Protein AF-A0A397ES65-F1 (afdb_monomer)

Sequence (227 aa):
MPQSKIRLSGVGAADPYIDTEGWEELLSALVGCLSDNNSKVPQGSLKVLAKLVASPHKSPDALRPCFALVWGPLKEKMGDSKLPSREAATDLLLVFMDKLGMSSMMDRLKLCAGHKNWRTREQILVAILLAMQRFRGDPNRLCLDGLVDMADLQSKHIRNTHMRMLLSRFGADDLSSLARGSTAQSSSPPSSSRSLPSSPPKALAPSPSPASGNPPPPPATSFLGAA

InterPro domains:
  IPR011989 Armadillo-like helical [G3DSA:1.25.10.10] (6-187)
  IPR016024 Armadillo-type fold [SSF48371] (21-148)

Nearest PDB structures (foldseek):
  6mzf-assembly1_E  TM=7.094E-01  e=2.517E-03  Lachancea kluyveri NRRL Y-12651
  3woy-assembly1_A  TM=6.714E-01  e=2.517E-03  Homo sapiens
  4k92-assembly2_B  TM=6.060E-01  e=1.420E-02  Homo sapiens
  8whk-assembly1_A  TM=5.302E-01  e=3.293E-02  Homo sapiens
  8whj-assembly1_A  TM=2.702E-01  e=1.470E-01  Homo sapiens

Foldseek 3Di:
DPPVVVLLVCLVVCQVVLQPPPVVVVLVVLLVQLPDPPLSNVLSSLQSLLVSLLDPNDALVNCLVSCVSNVVSLLVQLLDPDPSSVVSSLSSVLSNLVRNAPVSCLVVLLVQCPPPRVSSNLSSVVSLLVNCVVCVVPCRSPPLVSVVVSLVSCVVVPPDPVVVVVCVVCPPVNSVVSVVVVVPDDDDDDDDDDDDDDDDDDDDDDDDDDDDDDDDDDDDDDDDDDD

pLDDT: mean 76.95, std 22.45, range [33.47, 98.62]

Solvent-accessible surface area (backbone atoms only — not comparable to full-atom values): 13848 Å² total; per-residue (Å²): 128,65,70,67,58,56,52,38,51,49,50,72,63,41,73,86,48,46,82,42,91,65,34,67,58,54,48,52,53,35,55,61,34,55,75,44,87,56,65,67,35,23,32,44,23,32,49,51,49,28,52,39,66,58,35,85,89,54,52,52,77,74,46,53,66,51,48,66,69,43,48,62,61,42,52,52,32,25,39,43,91,48,65,70,37,24,50,29,32,35,52,28,51,48,38,47,31,69,62,61,35,33,58,82,44,38,71,65,56,53,59,34,71,75,40,89,50,63,48,26,33,51,40,52,53,50,38,50,51,51,44,51,66,74,35,65,92,43,64,87,54,50,40,60,73,58,50,54,56,41,51,59,60,43,57,82,64,68,78,50,69,64,58,57,52,51,44,69,74,52,42,76,62,50,62,54,47,60,60,56,64,67,71,76,77,77,90,82,82,90,88,76,84,88,82,85,91,81,87,89,87,84,89,85,86,84,89,84,87,88,83,91,85,85,87,86,86,86,87,84,89,84,90,85,80,91,132

Secondary structure (DSSP, 8-state):
--HHHHHHHHHHT-GGGTTSTTHHHHHHHHHHGGG-SSTHHHHHHHHHHHHHHH-TTS-HHHHHHHHHHHHHHHHHHHT-SSHHHHHHHHHHHHHHHHHH-GGGGHHHHHHHTT-SSHHHHHHHHHHHHHHHHHTTT-GGGS-HHHHHHHHHHHHTT---HHHHHHHHHHHHHHHHHHHHHTTTSS---------------------------PPP-PPP-------

Radius of gyration: 33.85 Å; Cα contacts (8 Å, |Δi|>4): 170; chains: 1; bounding box: 72×110×63 Å

Mean predicted aligned error: 14.7 Å

Structure (mmCIF, N/CA/C/O backbone):
data_AF-A0A397ES65-F1
#
_entry.id   AF-A0A397ES65-F1
#
loop_
_atom_site.group_PDB
_atom_site.id
_atom_site.type_symbol
_atom_site.label_atom_id
_atom_site.label_alt_id
_atom_site.label_comp_id
_atom_site.label_asym_id
_atom_site.label_entity_id
_atom_site.label_seq_id
_atom_site.pdbx_PDB_ins_code
_atom_site.Cartn_x
_atom_site.Cartn_y
_atom_site.Cartn_z
_atom_site.occupancy
_atom_site.B_iso_or_equiv
_atom_site.auth_seq_id
_atom_site.auth_comp_id
_atom_site.auth_asym_id
_atom_site.auth_atom_id
_atom_site.pdbx_PDB_model_num
A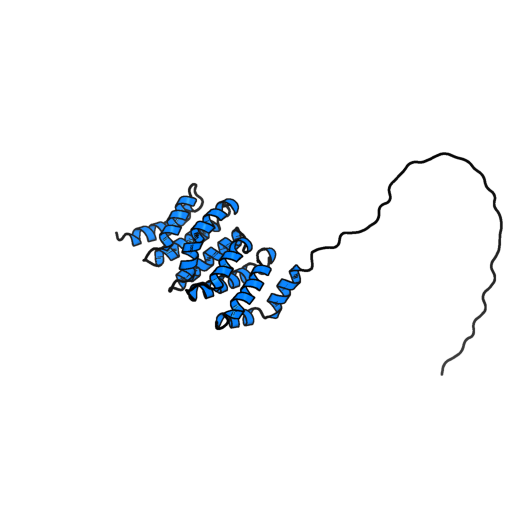TOM 1 N N . MET A 1 1 ? 0.163 30.409 -6.294 1.00 54.44 1 MET A N 1
ATOM 2 C CA . MET A 1 1 ? 1.216 29.438 -5.903 1.00 54.44 1 MET A CA 1
ATOM 3 C C . MET A 1 1 ? 1.275 28.314 -6.933 1.00 54.44 1 MET A C 1
ATOM 5 O O . MET A 1 1 ? 0.216 27.976 -7.446 1.00 54.44 1 MET A O 1
ATOM 9 N N . PRO A 1 2 ? 2.445 27.730 -7.262 1.00 73.94 2 PRO A N 1
ATOM 10 C CA . PRO A 1 2 ? 2.489 26.586 -8.171 1.00 73.94 2 PRO A CA 1
ATOM 11 C C . PRO A 1 2 ? 1.650 25.430 -7.610 1.00 73.94 2 PRO A C 1
ATOM 13 O O . PRO A 1 2 ? 1.773 25.095 -6.433 1.00 73.94 2 PRO A O 1
ATOM 16 N N . GLN A 1 3 ? 0.799 24.840 -8.455 1.00 78.81 3 GLN A N 1
ATOM 17 C CA . GLN A 1 3 ? -0.197 23.807 -8.119 1.00 78.81 3 GLN A CA 1
ATOM 18 C C . GLN A 1 3 ? 0.368 22.643 -7.274 1.00 78.81 3 GLN A C 1
ATOM 20 O O . GLN A 1 3 ? -0.303 22.117 -6.391 1.00 78.81 3 GLN A O 1
ATOM 25 N N . SER A 1 4 ? 1.640 22.286 -7.468 1.00 81.44 4 SER A N 1
ATOM 26 C CA . SER A 1 4 ? 2.325 21.246 -6.690 1.00 81.44 4 SER A CA 1
ATOM 27 C C . SER A 1 4 ? 2.580 21.615 -5.222 1.00 81.44 4 SER A C 1
ATOM 29 O O . SER A 1 4 ? 2.585 20.728 -4.372 1.00 81.44 4 SER A O 1
ATOM 31 N N . LYS A 1 5 ? 2.770 22.902 -4.890 1.00 83.50 5 LYS A N 1
ATOM 32 C CA . LYS A 1 5 ? 2.919 23.355 -3.493 1.00 83.50 5 LYS A CA 1
ATOM 33 C C . LYS A 1 5 ? 1.603 23.234 -2.728 1.00 83.50 5 LYS A C 1
ATOM 35 O O . LYS A 1 5 ? 1.625 22.832 -1.572 1.00 83.50 5 LYS A O 1
ATOM 40 N N . ILE A 1 6 ? 0.480 23.527 -3.388 1.00 89.62 6 ILE A N 1
ATOM 41 C CA . ILE A 1 6 ? -0.861 23.381 -2.804 1.00 89.62 6 ILE A CA 1
ATOM 42 C C . ILE A 1 6 ? -1.121 21.909 -2.482 1.00 89.62 6 ILE A C 1
ATOM 44 O O . ILE A 1 6 ? -1.461 21.589 -1.350 1.00 89.62 6 ILE A O 1
ATOM 48 N N . ARG A 1 7 ? -0.868 21.002 -3.435 1.00 91.56 7 ARG A N 1
ATOM 49 C CA . ARG A 1 7 ? -1.044 19.558 -3.208 1.00 91.56 7 ARG A CA 1
ATOM 50 C C . ARG A 1 7 ? -0.133 19.017 -2.114 1.00 91.56 7 ARG A C 1
ATOM 52 O O . ARG A 1 7 ? -0.599 18.281 -1.256 1.00 91.56 7 ARG A O 1
ATOM 59 N N . LEU A 1 8 ? 1.139 19.421 -2.091 1.00 90.94 8 LEU A N 1
ATOM 60 C CA . LEU A 1 8 ? 2.055 19.012 -1.024 1.00 90.94 8 LEU A CA 1
ATOM 61 C C . LEU A 1 8 ? 1.586 19.504 0.354 1.00 90.94 8 LEU A C 1
ATOM 63 O O . LEU A 1 8 ? 1.646 18.748 1.320 1.00 90.94 8 LEU A O 1
ATOM 67 N N . SER A 1 9 ? 1.092 20.743 0.433 1.00 92.31 9 SER A N 1
ATOM 68 C CA . SER A 1 9 ? 0.497 21.284 1.658 1.00 92.31 9 SER A CA 1
ATOM 69 C C . SER A 1 9 ? -0.755 20.510 2.069 1.00 92.31 9 SER A C 1
ATOM 71 O O . SER A 1 9 ? -0.905 20.197 3.243 1.00 92.31 9 SER A O 1
ATOM 73 N N . GLY A 1 10 ? -1.627 20.169 1.115 1.00 92.31 10 GLY A N 1
ATOM 74 C CA . GLY A 1 10 ? -2.833 19.379 1.364 1.00 92.31 10 GLY A CA 1
ATOM 75 C C . GLY A 1 10 ? -2.514 17.983 1.897 1.00 92.31 10 GLY A C 1
ATOM 76 O O . GLY A 1 10 ? -3.065 17.577 2.912 1.00 92.31 10 GLY A O 1
ATOM 77 N N . VAL A 1 11 ? -1.550 17.286 1.286 1.00 94.44 11 VAL A N 1
ATOM 78 C CA . VAL A 1 11 ? -1.060 15.986 1.777 1.00 94.44 11 VAL A CA 1
ATOM 79 C C . VAL A 1 11 ? -0.502 16.102 3.197 1.00 94.44 11 VAL A C 1
ATOM 81 O O . VAL A 1 11 ? -0.776 15.247 4.031 1.00 94.44 11 VAL A O 1
ATOM 84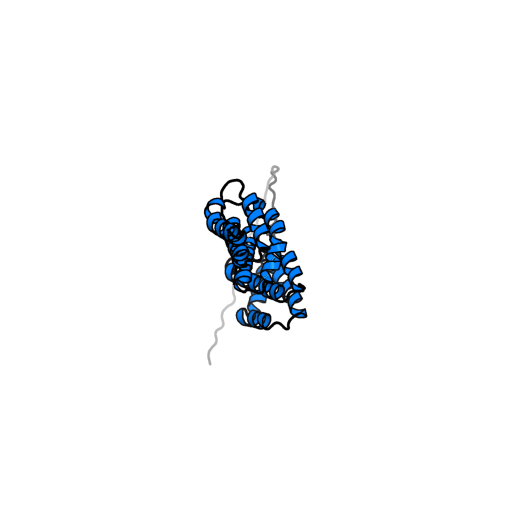 N N . GLY A 1 12 ? 0.248 17.167 3.496 1.00 92.06 12 GLY A N 1
ATOM 85 C CA . GLY A 1 12 ? 0.772 17.418 4.843 1.00 92.06 12 GLY A CA 1
ATOM 86 C C . GLY A 1 12 ? -0.304 17.721 5.892 1.00 92.06 12 GLY A C 1
ATOM 87 O O . GLY A 1 12 ? -0.061 17.517 7.076 1.00 92.06 12 GLY A O 1
ATOM 88 N N . ALA A 1 13 ? -1.484 18.173 5.468 1.00 94.25 13 ALA A N 1
ATOM 89 C CA . ALA A 1 13 ? -2.612 18.498 6.337 1.00 94.25 13 ALA A CA 1
ATOM 90 C C . ALA A 1 13 ? -3.664 17.376 6.418 1.00 94.25 13 ALA A C 1
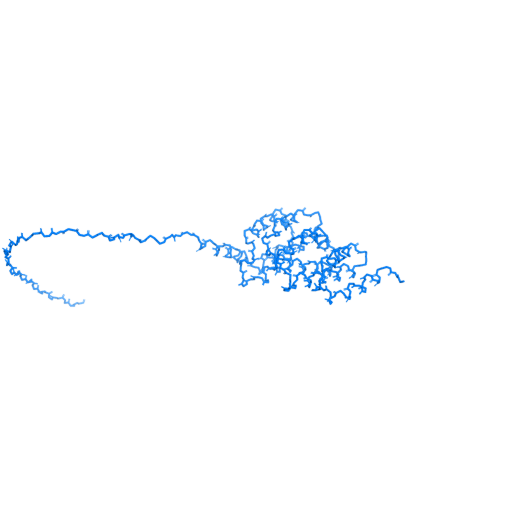ATOM 92 O O . ALA A 1 13 ? -4.681 17.561 7.076 1.00 94.25 13 ALA A O 1
ATOM 93 N N . ALA A 1 14 ? -3.451 16.236 5.752 1.00 95.00 14 ALA A N 1
ATOM 94 C CA . ALA A 1 14 ? -4.463 15.189 5.604 1.00 95.00 14 ALA A CA 1
ATOM 95 C C . ALA A 1 14 ? -4.636 14.290 6.843 1.00 95.00 14 ALA A C 1
ATOM 97 O O . ALA A 1 14 ? -5.692 13.685 7.006 1.00 95.0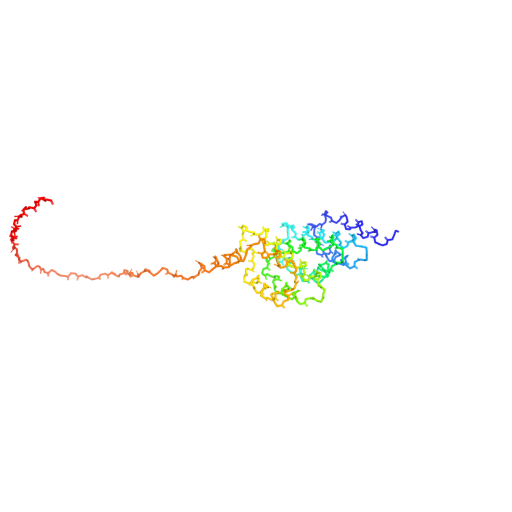0 14 ALA A O 1
ATOM 98 N N . ASP A 1 15 ? -3.622 14.200 7.712 1.00 93.62 15 ASP A N 1
ATOM 99 C CA . ASP A 1 15 ? -3.607 13.285 8.865 1.00 93.62 15 ASP A CA 1
ATOM 100 C C . ASP A 1 15 ? -4.857 13.374 9.774 1.00 93.62 15 ASP A C 1
ATOM 102 O O . ASP A 1 15 ? -5.376 12.320 10.131 1.00 93.62 15 ASP A O 1
ATOM 106 N N . PRO A 1 16 ? -5.397 14.558 10.134 1.00 94.25 16 PRO A N 1
ATOM 107 C CA . PRO A 1 16 ? -6.581 14.651 10.998 1.00 94.25 16 PRO A CA 1
ATOM 108 C C . PRO A 1 16 ? -7.874 14.109 10.372 1.00 94.25 16 PRO A C 1
ATOM 110 O O . PRO A 1 16 ? -8.836 13.853 11.088 1.00 94.25 16 PRO A O 1
ATOM 113 N N . TYR A 1 17 ? -7.907 13.945 9.048 1.00 94.44 17 TYR A N 1
ATOM 114 C CA . TYR A 1 17 ? -9.102 13.563 8.292 1.00 94.44 17 TYR A CA 1
ATOM 115 C C . TYR A 1 17 ? -9.136 12.073 7.945 1.00 94.44 17 TYR A C 1
ATOM 117 O O . TYR A 1 17 ? -10.044 11.611 7.262 1.00 94.44 17 TYR A O 1
ATOM 125 N N . ILE A 1 18 ? -8.140 11.291 8.374 1.00 95.44 18 ILE A N 1
ATOM 126 C CA . ILE A 1 18 ? -8.074 9.878 7.990 1.00 95.44 18 ILE A CA 1
ATOM 127 C C . ILE A 1 18 ? -9.238 9.063 8.556 1.00 95.44 18 ILE A C 1
ATOM 129 O O . ILE A 1 18 ? -9.574 8.052 7.953 1.00 95.44 18 ILE A O 1
ATOM 133 N N . ASP A 1 19 ? -9.838 9.484 9.671 1.00 95.12 19 ASP A N 1
ATOM 134 C CA . ASP A 1 19 ? -10.920 8.775 10.371 1.00 95.12 19 ASP A CA 1
ATOM 135 C C . ASP A 1 19 ? -12.247 9.539 10.388 1.00 95.12 19 ASP A C 1
ATOM 137 O O . ASP A 1 19 ? -13.188 9.135 11.069 1.00 95.12 19 ASP A O 1
ATOM 141 N N . THR A 1 20 ? -12.340 10.637 9.641 1.00 94.25 20 THR A N 1
ATOM 142 C CA . THR A 1 20 ? -13.607 11.348 9.477 1.00 94.25 20 THR A CA 1
ATOM 143 C C . THR A 1 20 ? -14.528 10.587 8.526 1.00 94.25 20 THR A C 1
ATOM 145 O O . THR A 1 20 ? -14.081 9.772 7.713 1.00 94.25 20 THR A O 1
ATOM 148 N N . GLU A 1 21 ? -15.826 10.879 8.591 1.00 91.69 21 GLU A N 1
ATOM 149 C CA . GLU A 1 21 ? -16.754 10.477 7.530 1.00 91.69 21 GLU A CA 1
ATOM 150 C C . GLU A 1 21 ? -16.256 11.002 6.168 1.00 91.69 21 GLU A C 1
ATOM 152 O O . GLU A 1 21 ? -15.648 12.074 6.099 1.00 91.69 21 GLU A O 1
ATOM 157 N N . GLY A 1 22 ? -16.450 10.222 5.099 1.00 90.12 22 GLY A N 1
ATOM 158 C CA . GLY A 1 22 ? -15.945 10.551 3.757 1.00 90.12 22 GLY A CA 1
ATOM 159 C C . GLY A 1 22 ? -14.456 10.248 3.531 1.00 90.12 22 GLY A C 1
ATOM 160 O O . GLY A 1 22 ? -13.853 10.733 2.572 1.00 90.12 22 GLY A O 1
ATOM 161 N N . TRP A 1 23 ? -13.816 9.435 4.380 1.00 94.75 23 TRP A N 1
ATOM 162 C CA . TRP A 1 23 ? -12.409 9.038 4.205 1.00 94.75 23 TRP A CA 1
ATOM 163 C C . TRP A 1 23 ? -12.128 8.371 2.842 1.00 94.75 23 TRP A C 1
ATOM 165 O O . TRP A 1 23 ? -10.986 8.368 2.380 1.00 94.75 23 TRP A O 1
ATOM 175 N N . GLU A 1 24 ? -13.142 7.822 2.171 1.00 95.12 24 GLU A N 1
ATOM 176 C CA . GLU A 1 24 ? -13.066 7.253 0.824 1.00 95.12 24 GLU A CA 1
ATOM 177 C C . GLU A 1 24 ? -12.732 8.312 -0.241 1.00 95.12 24 GLU A C 1
ATOM 179 O O . GLU A 1 24 ? -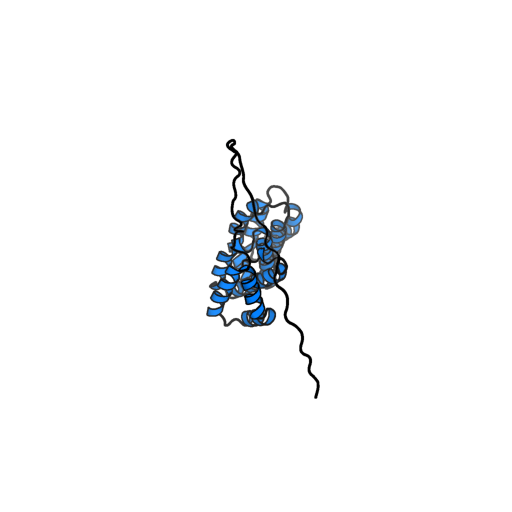12.001 8.040 -1.203 1.00 95.12 24 GLU A O 1
ATOM 184 N N . GLU A 1 25 ? -13.222 9.538 -0.061 1.00 95.38 25 GLU A N 1
ATOM 185 C CA . GLU A 1 25 ? -12.954 10.682 -0.938 1.00 95.38 25 GLU A CA 1
ATOM 186 C C . GLU A 1 25 ? -11.518 11.161 -0.745 1.00 95.38 25 GLU A C 1
ATOM 188 O O . GLU A 1 25 ? -10.791 11.381 -1.719 1.00 95.38 25 GLU A O 1
ATOM 193 N N . LEU A 1 26 ? -11.068 11.221 0.514 1.00 96.25 26 LEU A N 1
ATOM 194 C CA . LEU A 1 26 ? -9.671 11.477 0.850 1.00 96.25 26 LEU A CA 1
ATOM 195 C C . LEU A 1 26 ? -8.758 10.404 0.248 1.00 96.25 26 LEU A C 1
ATOM 197 O O . LEU A 1 26 ? -7.755 10.737 -0.385 1.00 96.25 26 LEU A O 1
ATOM 201 N N . LEU A 1 27 ? -9.106 9.122 0.394 1.00 97.19 27 LEU A N 1
ATOM 202 C CA . LEU A 1 27 ? -8.364 8.018 -0.212 1.00 97.19 27 LEU A CA 1
ATOM 203 C C . LEU A 1 27 ? -8.264 8.202 -1.727 1.00 97.19 27 LEU A C 1
ATOM 205 O O . LEU A 1 27 ? -7.168 8.119 -2.280 1.00 97.19 27 LEU A O 1
ATOM 209 N N . SER A 1 28 ? -9.379 8.500 -2.391 1.00 96.62 28 SER A N 1
ATOM 210 C CA . SER A 1 28 ? -9.424 8.711 -3.841 1.00 96.62 28 SER A CA 1
ATOM 211 C C . SER A 1 28 ? -8.550 9.894 -4.275 1.00 96.62 28 SER A C 1
ATOM 213 O O . SER A 1 28 ? -7.779 9.780 -5.232 1.00 96.62 28 SER A O 1
ATOM 215 N N . ALA A 1 29 ? -8.583 11.005 -3.534 1.00 96.25 29 ALA A N 1
ATOM 216 C CA . ALA A 1 29 ? -7.735 12.168 -3.785 1.00 96.25 29 ALA A CA 1
ATOM 217 C C . ALA A 1 29 ? -6.238 11.853 -3.600 1.00 96.25 29 ALA A C 1
ATOM 219 O O . ALA A 1 29 ? -5.403 12.255 -4.418 1.00 96.25 29 ALA A O 1
ATOM 220 N N . LEU A 1 30 ? -5.883 11.093 -2.558 1.00 97.50 30 LEU A N 1
ATOM 221 C CA . LEU A 1 30 ? -4.510 10.650 -2.304 1.00 97.50 30 LEU A CA 1
ATOM 222 C C . LEU A 1 30 ? -4.012 9.679 -3.379 1.00 97.50 30 LEU A C 1
ATOM 224 O O . LEU A 1 30 ? -2.854 9.778 -3.786 1.00 97.50 30 LEU A O 1
ATOM 228 N N . VAL A 1 31 ? -4.869 8.784 -3.879 1.00 97.69 31 VAL A N 1
ATOM 229 C CA . VAL A 1 31 ? -4.549 7.916 -5.022 1.00 97.69 31 VAL A CA 1
ATOM 230 C C . VAL A 1 31 ? -4.272 8.755 -6.270 1.00 97.69 31 VAL A C 1
ATOM 232 O O . VAL A 1 31 ? -3.266 8.524 -6.939 1.00 97.69 31 VAL A O 1
ATOM 235 N N . GLY A 1 32 ? -5.080 9.785 -6.541 1.00 96.06 32 GLY A N 1
ATOM 236 C CA . GLY A 1 32 ? -4.831 10.728 -7.639 1.00 96.06 32 GLY A CA 1
ATOM 237 C C . GLY A 1 32 ? -3.488 11.465 -7.522 1.00 96.06 32 GLY A C 1
ATOM 238 O O . GLY A 1 32 ? -2.835 11.754 -8.525 1.00 96.06 32 GLY A O 1
ATOM 239 N N . CYS A 1 33 ? -3.014 11.706 -6.297 1.00 97.00 33 CYS A N 1
ATOM 240 C CA . CYS A 1 33 ? -1.711 12.320 -6.038 1.00 97.00 33 CYS A CA 1
ATOM 241 C C . CYS A 1 33 ? -0.513 11.398 -6.346 1.00 97.00 33 CYS A C 1
ATOM 243 O O . CYS A 1 33 ? 0.616 11.885 -6.452 1.00 97.00 33 CYS A O 1
ATOM 245 N N . LEU A 1 34 ? -0.718 10.086 -6.526 1.00 97.06 34 LEU A N 1
ATOM 246 C CA . LEU A 1 34 ? 0.366 9.133 -6.816 1.00 97.06 34 LEU A CA 1
ATOM 247 C C . LEU A 1 34 ? 1.000 9.328 -8.203 1.00 97.06 34 LEU A C 1
ATOM 249 O O . LEU A 1 34 ? 2.148 8.922 -8.423 1.00 97.06 34 LEU A O 1
ATOM 253 N N . SER A 1 35 ? 0.282 10.001 -9.103 1.00 94.69 35 SER A N 1
ATOM 254 C CA . SER A 1 35 ? 0.728 10.357 -10.454 1.00 94.69 35 SER A CA 1
ATOM 255 C C . SER A 1 35 ? 1.357 11.758 -10.545 1.00 94.69 35 SER A C 1
ATOM 257 O O . SER A 1 35 ? 1.643 12.225 -11.644 1.00 94.69 35 SER A O 1
ATOM 259 N N . ASP A 1 36 ? 1.579 12.455 -9.424 1.00 95.12 36 ASP A N 1
ATOM 260 C CA . ASP A 1 36 ? 2.170 13.798 -9.433 1.00 95.12 36 ASP A CA 1
ATOM 261 C C . ASP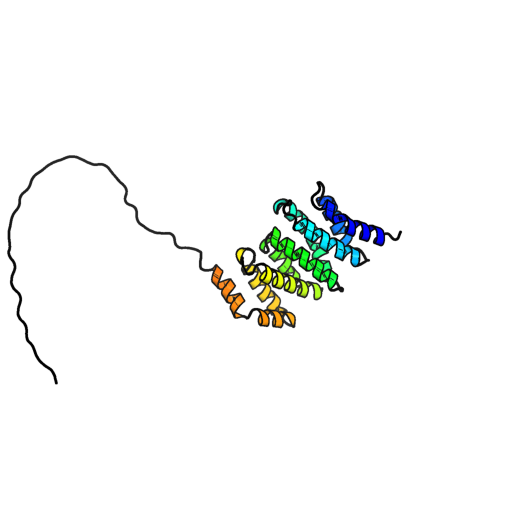 A 1 36 ? 3.660 13.784 -9.832 1.00 95.12 36 ASP A C 1
ATOM 263 O O . ASP A 1 36 ? 4.456 12.955 -9.382 1.00 95.12 36 ASP A O 1
ATOM 267 N N . ASN A 1 37 ? 4.050 14.770 -10.641 1.00 91.44 37 ASN A N 1
ATOM 268 C CA . ASN A 1 37 ? 5.421 14.991 -11.099 1.00 91.44 37 ASN A CA 1
ATOM 269 C C . ASN A 1 37 ? 6.384 15.399 -9.967 1.00 91.44 37 ASN A C 1
ATOM 271 O O . ASN A 1 37 ? 7.584 15.121 -10.026 1.00 91.44 37 ASN A O 1
ATOM 275 N N . ASN A 1 38 ? 5.891 16.071 -8.924 1.00 93.75 38 ASN A N 1
ATOM 276 C CA . ASN A 1 38 ? 6.684 16.394 -7.745 1.00 93.75 38 ASN A CA 1
ATOM 277 C C . ASN A 1 38 ? 6.732 15.184 -6.815 1.00 93.75 38 ASN A C 1
ATOM 279 O O . ASN A 1 38 ? 5.793 14.964 -6.063 1.00 93.75 38 ASN A O 1
ATOM 283 N N . SER A 1 39 ? 7.860 14.469 -6.776 1.00 92.62 39 SER A N 1
ATOM 284 C CA . SER A 1 39 ? 8.004 13.216 -6.015 1.00 92.62 39 SER A CA 1
ATOM 285 C C . SER A 1 39 ? 7.719 13.297 -4.514 1.00 92.62 39 SER A C 1
ATOM 287 O O . SER A 1 39 ? 7.485 12.258 -3.904 1.00 92.62 39 SER A O 1
ATOM 289 N N . LYS A 1 40 ? 7.711 14.492 -3.909 1.00 95.38 40 LYS A N 1
ATOM 290 C CA . LYS A 1 40 ? 7.309 14.652 -2.502 1.00 95.38 40 LYS A CA 1
ATOM 291 C C . LYS A 1 40 ? 5.807 14.441 -2.298 1.00 95.38 40 LYS A C 1
ATOM 293 O O . LYS A 1 40 ? 5.414 13.953 -1.246 1.00 95.38 40 LYS A O 1
ATOM 298 N N . VAL A 1 41 ? 4.989 14.776 -3.297 1.00 96.50 41 VAL A N 1
ATOM 299 C CA . VAL A 1 41 ? 3.533 14.594 -3.267 1.00 96.50 41 VAL A CA 1
ATOM 300 C C . VAL A 1 41 ? 3.149 13.108 -3.216 1.00 96.50 41 VAL A C 1
ATOM 302 O O . VAL A 1 41 ? 2.594 12.715 -2.195 1.00 96.50 41 VAL A O 1
ATOM 305 N N . PRO A 1 42 ? 3.513 12.241 -4.186 1.00 96.94 42 PRO A N 1
ATOM 306 C CA . PRO A 1 42 ? 3.139 10.833 -4.147 1.00 96.94 42 PRO A CA 1
ATOM 307 C C . PRO A 1 42 ? 3.766 10.123 -2.944 1.00 96.94 42 PRO A C 1
ATOM 309 O O . PRO A 1 42 ? 3.122 9.286 -2.325 1.00 96.94 42 PRO A O 1
ATOM 312 N N . GLN A 1 43 ? 4.997 10.483 -2.557 1.00 97.12 43 GLN A N 1
ATOM 313 C CA . GLN A 1 43 ? 5.629 9.928 -1.360 1.00 97.12 43 GLN A CA 1
ATOM 314 C C . GLN A 1 43 ? 4.838 10.267 -0.088 1.00 97.12 43 GLN A C 1
ATOM 316 O O . GLN A 1 43 ? 4.623 9.390 0.746 1.00 97.12 43 GLN A O 1
ATOM 321 N N . GLY A 1 44 ? 4.416 11.523 0.077 1.00 97.75 44 GLY A N 1
ATOM 322 C CA . GLY A 1 44 ? 3.572 11.927 1.198 1.00 97.75 44 GLY A CA 1
ATOM 323 C C . GLY A 1 44 ? 2.214 11.227 1.160 1.00 97.75 44 GLY A C 1
ATOM 324 O O . GLY A 1 44 ? 1.775 10.700 2.177 1.00 97.75 44 GLY A O 1
ATOM 325 N N . SER A 1 45 ? 1.594 11.133 -0.018 1.00 98.25 45 SER A N 1
ATOM 326 C CA . SER A 1 45 ? 0.297 10.478 -0.186 1.00 98.25 45 SER A CA 1
ATOM 327 C C . SER A 1 45 ? 0.338 8.998 0.178 1.00 98.25 45 SER A C 1
ATOM 329 O O . SER A 1 45 ? -0.554 8.536 0.877 1.00 98.25 45 SER A O 1
ATOM 331 N N . LEU A 1 46 ? 1.393 8.268 -0.203 1.00 98.62 46 LEU A N 1
ATOM 332 C CA . LEU A 1 46 ? 1.595 6.873 0.212 1.00 98.62 46 LEU A CA 1
ATOM 333 C C . LEU A 1 46 ? 1.651 6.730 1.739 1.00 98.62 46 LEU A C 1
ATOM 335 O O . LEU A 1 46 ? 1.053 5.810 2.289 1.00 98.62 46 LEU A O 1
ATOM 339 N N . LYS A 1 47 ? 2.324 7.658 2.432 1.00 98.31 47 LYS A N 1
ATOM 340 C CA . LYS A 1 47 ? 2.421 7.642 3.900 1.00 98.31 47 LYS A CA 1
ATOM 341 C C . LYS A 1 47 ? 1.075 7.909 4.572 1.00 98.31 47 LYS A C 1
ATOM 343 O O . LYS A 1 47 ? 0.745 7.233 5.542 1.00 98.31 47 LYS A O 1
ATOM 348 N N . VAL A 1 48 ? 0.295 8.861 4.059 1.00 98.31 48 VAL A N 1
ATOM 349 C CA . VAL A 1 48 ? -1.053 9.141 4.582 1.00 98.31 48 VAL A CA 1
ATOM 350 C C . VAL A 1 48 ? -1.993 7.969 4.295 1.00 98.31 48 VAL A C 1
ATOM 352 O O . VAL A 1 48 ? -2.698 7.529 5.196 1.00 98.31 48 VAL A O 1
ATOM 355 N N . LEU A 1 49 ? -1.944 7.393 3.087 1.00 98.50 49 LEU A N 1
ATOM 356 C CA . LEU A 1 49 ? -2.691 6.178 2.746 1.00 98.50 49 LEU A CA 1
ATOM 357 C C . LEU A 1 49 ? -2.356 5.031 3.705 1.00 98.50 49 LEU A C 1
ATOM 359 O O . LEU A 1 49 ? -3.262 4.339 4.157 1.00 98.50 49 LEU A O 1
ATOM 363 N N . ALA A 1 50 ? -1.083 4.852 4.067 1.00 98.31 50 ALA A N 1
ATOM 364 C CA . ALA A 1 50 ? -0.681 3.805 5.004 1.00 98.31 50 ALA A CA 1
ATOM 365 C C . ALA A 1 50 ? -1.313 4.013 6.387 1.00 98.31 50 ALA A C 1
ATOM 367 O O . ALA A 1 50 ? -1.850 3.066 6.955 1.00 98.31 50 ALA A O 1
ATOM 368 N N . LYS A 1 51 ? -1.330 5.248 6.906 1.00 98.19 51 LYS A N 1
ATOM 369 C CA . LYS A 1 51 ? -2.021 5.571 8.168 1.00 98.19 51 LYS A CA 1
ATOM 370 C C . LYS A 1 51 ? -3.528 5.346 8.068 1.00 98.19 51 LYS A C 1
ATOM 372 O O . LYS A 1 51 ? -4.114 4.735 8.956 1.00 98.19 51 LYS A O 1
ATOM 377 N N . LEU A 1 52 ? -4.135 5.793 6.969 1.00 98.00 52 LEU A N 1
ATOM 378 C CA . LEU A 1 52 ? -5.564 5.650 6.715 1.00 98.00 52 LEU A CA 1
ATOM 379 C C . LEU A 1 52 ? -5.976 4.176 6.734 1.00 98.00 52 LEU A C 1
ATOM 381 O O . LEU A 1 52 ? -6.902 3.834 7.465 1.00 98.00 52 LEU A O 1
ATOM 385 N N . VAL A 1 53 ? -5.272 3.309 5.998 1.00 97.69 53 VAL A N 1
ATOM 386 C CA . VAL A 1 53 ? -5.541 1.858 5.941 1.00 97.69 53 VAL A CA 1
ATOM 387 C C . VAL A 1 53 ? -5.232 1.180 7.281 1.00 97.69 53 VAL A C 1
ATOM 389 O O . VAL A 1 53 ? -5.947 0.267 7.690 1.00 97.69 53 VAL A O 1
ATOM 392 N N . ALA A 1 54 ? -4.197 1.630 7.999 1.00 97.19 54 ALA A N 1
ATOM 393 C CA . ALA A 1 54 ? -3.834 1.088 9.308 1.00 97.19 54 ALA A CA 1
ATOM 394 C C . ALA A 1 54 ? -4.869 1.394 10.404 1.00 97.19 54 ALA A C 1
ATOM 396 O O . ALA A 1 54 ? -4.918 0.670 11.403 1.00 97.19 54 ALA A O 1
ATOM 397 N N . SER A 1 55 ? -5.705 2.421 10.219 1.00 96.62 55 SER A N 1
ATOM 398 C CA . SER A 1 55 ? -6.697 2.841 11.209 1.00 96.62 55 SER A CA 1
ATOM 399 C C . SER A 1 55 ? -7.554 1.670 11.717 1.00 96.62 55 SER A C 1
ATOM 401 O O . SER A 1 55 ? -8.046 0.860 10.920 1.00 96.62 55 SER A O 1
ATOM 403 N N . PRO A 1 56 ? -7.745 1.540 13.042 1.00 94.75 56 PRO A N 1
ATOM 404 C CA . PRO A 1 56 ? -8.612 0.517 13.622 1.00 94.75 56 PRO A CA 1
ATOM 405 C C . PRO A 1 56 ? -10.097 0.763 13.322 1.00 94.75 56 PRO A C 1
ATOM 407 O O . PRO A 1 56 ? -10.882 -0.176 13.392 1.00 94.75 56 PRO A O 1
ATOM 410 N N . HIS A 1 57 ? -10.477 1.986 12.943 1.00 95.06 57 HIS A N 1
ATOM 411 C CA . HIS A 1 57 ? -11.860 2.355 12.633 1.00 95.06 57 HIS A CA 1
ATOM 412 C C . HIS A 1 57 ? -12.334 1.843 11.267 1.00 95.06 57 HIS A C 1
ATOM 414 O O . HIS A 1 57 ? -13.517 1.935 10.952 1.00 95.06 57 HIS A O 1
ATOM 420 N N . LYS A 1 58 ? -11.428 1.284 10.455 1.00 94.75 58 LYS A N 1
ATOM 421 C CA . LYS A 1 58 ? -11.746 0.755 9.128 1.00 94.75 58 LYS A CA 1
ATOM 422 C C . LYS A 1 58 ? -11.749 -0.760 9.150 1.00 94.75 58 LYS A C 1
ATOM 424 O O . LYS A 1 58 ? -10.727 -1.397 9.420 1.00 94.75 58 LYS A O 1
ATOM 429 N N . SER A 1 59 ? -12.911 -1.331 8.849 1.00 94.75 59 SER A N 1
ATOM 430 C CA . SER A 1 59 ? -13.056 -2.774 8.729 1.00 94.75 59 SER A CA 1
ATOM 431 C C . SER A 1 59 ? -12.337 -3.287 7.471 1.00 94.75 59 SER A C 1
ATOM 433 O O . SER A 1 59 ? -12.245 -2.573 6.465 1.00 94.75 59 SER A O 1
ATOM 435 N N . PRO A 1 60 ? -11.849 -4.541 7.479 1.00 95.06 60 PRO A N 1
ATOM 436 C CA . PRO A 1 60 ? -11.284 -5.162 6.284 1.00 95.06 60 PRO A CA 1
ATOM 437 C C . PRO A 1 60 ? -12.250 -5.141 5.093 1.00 95.06 60 PRO A C 1
ATOM 439 O O . PRO A 1 60 ? -11.823 -4.905 3.966 1.00 95.06 60 PRO A O 1
ATOM 442 N N . ASP A 1 61 ? -13.549 -5.336 5.338 1.00 94.81 61 ASP A N 1
ATOM 443 C CA . ASP A 1 61 ? -14.580 -5.354 4.295 1.00 94.81 61 ASP A CA 1
ATOM 444 C C . ASP A 1 61 ? -14.692 -4.005 3.573 1.00 94.81 61 ASP A C 1
ATOM 446 O O . ASP A 1 61 ? -14.760 -3.979 2.344 1.00 94.81 61 ASP A O 1
ATOM 450 N N . ALA A 1 62 ? -14.614 -2.893 4.312 1.00 94.31 62 ALA A N 1
ATOM 451 C CA . ALA A 1 62 ? -14.620 -1.549 3.737 1.00 94.31 62 ALA A CA 1
ATOM 452 C C . ALA A 1 62 ? -13.346 -1.248 2.926 1.00 94.31 62 ALA A C 1
ATOM 454 O O . ALA A 1 62 ? -13.385 -0.513 1.943 1.00 94.31 62 ALA A O 1
ATOM 455 N N . LEU A 1 63 ? -12.207 -1.839 3.302 1.00 95.19 63 LEU A N 1
ATOM 456 C CA . LEU A 1 63 ? -10.909 -1.592 2.665 1.00 95.19 63 LEU A CA 1
ATOM 457 C C . LEU A 1 63 ? -10.647 -2.450 1.415 1.00 95.19 63 LEU A C 1
ATOM 459 O O . LEU A 1 63 ? -9.826 -2.063 0.576 1.00 95.19 63 LEU A O 1
ATOM 463 N N . ARG A 1 64 ? -11.312 -3.604 1.250 1.00 94.25 64 ARG A N 1
ATOM 464 C CA . ARG A 1 64 ? -11.094 -4.494 0.087 1.00 94.25 64 ARG A CA 1
ATOM 465 C C . ARG A 1 64 ? -11.326 -3.793 -1.265 1.00 94.25 64 ARG A C 1
ATOM 467 O O . ARG A 1 64 ? -10.451 -3.919 -2.127 1.00 94.25 64 ARG A O 1
ATOM 474 N N . PRO A 1 65 ? -12.418 -3.030 -1.484 1.00 92.75 65 PRO A N 1
ATOM 475 C CA . PRO A 1 65 ? -12.612 -2.283 -2.730 1.00 92.75 65 PRO A CA 1
ATOM 476 C C . PRO A 1 65 ? -11.526 -1.222 -2.953 1.00 92.75 65 PRO A C 1
ATOM 478 O O . PRO A 1 65 ? -11.031 -1.057 -4.069 1.00 92.75 65 PRO A O 1
ATOM 481 N N . CYS A 1 66 ? -11.088 -0.553 -1.882 1.00 93.12 66 CYS A N 1
ATOM 482 C CA . CYS A 1 66 ? -10.039 0.460 -1.945 1.00 93.12 66 CYS A CA 1
ATOM 483 C C . CYS A 1 66 ? -8.704 -0.124 -2.415 1.00 93.12 66 CYS A C 1
ATOM 485 O O . CYS A 1 66 ? -7.990 0.513 -3.188 1.00 93.12 66 CYS A O 1
ATOM 487 N N . PHE A 1 67 ? -8.363 -1.349 -2.004 1.00 95.31 67 PHE A N 1
ATOM 488 C CA . PHE A 1 67 ? -7.134 -1.993 -2.465 1.00 95.31 67 PHE A CA 1
ATOM 489 C C . PHE A 1 67 ? -7.111 -2.176 -3.989 1.00 95.31 67 PHE A C 1
ATOM 491 O O . PHE A 1 67 ? -6.074 -1.954 -4.614 1.00 95.31 67 PHE A O 1
ATOM 498 N N . ALA A 1 68 ? -8.244 -2.517 -4.612 1.00 92.31 68 ALA A N 1
ATOM 499 C CA . ALA A 1 68 ? -8.326 -2.641 -6.068 1.00 92.31 68 ALA A CA 1
ATOM 500 C C . ALA A 1 68 ? -8.019 -1.311 -6.779 1.00 92.31 68 ALA A C 1
ATOM 502 O O . ALA A 1 68 ? -7.290 -1.311 -7.773 1.00 92.31 68 ALA A O 1
ATOM 503 N N . LEU A 1 69 ? -8.511 -0.193 -6.232 1.00 94.88 69 LEU A N 1
ATOM 504 C CA . LEU A 1 69 ? -8.232 1.161 -6.719 1.00 94.88 69 LEU A CA 1
ATOM 505 C C . LEU A 1 69 ? -6.753 1.545 -6.538 1.00 94.88 69 LEU A C 1
ATOM 507 O O . LEU A 1 69 ? -6.131 2.110 -7.437 1.00 94.88 69 LEU A O 1
ATOM 511 N N . VAL A 1 70 ? -6.172 1.209 -5.385 1.00 97.25 70 VAL A N 1
ATOM 512 C CA . VAL A 1 70 ? -4.795 1.575 -5.023 1.00 97.25 70 VAL A CA 1
ATOM 513 C C . VAL A 1 70 ? -3.754 0.718 -5.753 1.00 97.25 70 VAL A C 1
ATOM 515 O O . VAL A 1 70 ? -2.660 1.202 -6.041 1.00 97.25 70 VAL A O 1
ATOM 518 N N . TRP A 1 71 ? -4.066 -0.542 -6.076 1.00 96.81 71 TRP A N 1
ATOM 519 C CA . TRP A 1 71 ? -3.088 -1.530 -6.546 1.00 96.81 71 TRP A CA 1
ATOM 520 C C . TRP A 1 71 ? -2.296 -1.092 -7.785 1.00 96.81 71 TRP A C 1
ATOM 522 O O . TRP A 1 71 ? -1.078 -1.270 -7.830 1.00 96.81 71 TRP A O 1
ATOM 532 N N . GLY A 1 72 ? -2.967 -0.525 -8.792 1.00 96.38 72 GLY A N 1
ATOM 533 C CA . GLY A 1 72 ? -2.317 -0.073 -10.027 1.00 96.38 72 GLY A CA 1
ATOM 534 C C . GLY A 1 72 ? -1.241 0.988 -9.757 1.00 96.38 72 GLY A C 1
ATOM 535 O O . GLY A 1 72 ? -0.059 0.711 -9.985 1.00 96.38 72 GLY A O 1
ATOM 536 N N . PRO A 1 73 ? -1.621 2.157 -9.209 1.00 97.56 73 PRO A N 1
ATOM 537 C CA . PRO A 1 73 ? -0.681 3.214 -8.835 1.00 97.56 73 PRO A CA 1
ATOM 538 C C . PRO A 1 73 ? 0.383 2.768 -7.822 1.00 97.56 73 PRO A C 1
ATOM 540 O O . PRO A 1 73 ? 1.556 3.115 -7.956 1.00 97.56 73 PRO A O 1
ATOM 543 N N . LEU A 1 74 ? 0.011 1.949 -6.834 1.00 97.88 74 LEU A N 1
ATOM 544 C CA . LEU A 1 74 ? 0.947 1.393 -5.855 1.00 97.88 74 LEU A CA 1
ATOM 545 C C . LEU A 1 74 ? 2.060 0.591 -6.540 1.00 97.88 74 LEU A C 1
ATOM 547 O O . LEU A 1 74 ? 3.243 0.844 -6.310 1.00 97.88 74 LEU A O 1
ATOM 551 N N . LYS A 1 75 ? 1.692 -0.330 -7.437 1.00 96.69 75 LYS A N 1
ATOM 552 C CA . LYS A 1 75 ? 2.635 -1.143 -8.218 1.00 96.69 75 LYS A CA 1
ATOM 553 C C . LYS A 1 75 ? 3.580 -0.281 -9.062 1.00 96.69 75 LYS A C 1
ATOM 555 O O . LYS A 1 75 ? 4.764 -0.605 -9.185 1.00 96.69 75 LYS A O 1
ATOM 560 N N . GLU A 1 76 ? 3.093 0.823 -9.628 1.00 96.62 76 GLU A N 1
ATOM 561 C CA . GLU A 1 76 ? 3.942 1.779 -10.350 1.00 96.62 76 GLU A CA 1
ATOM 562 C C . GLU A 1 76 ? 4.957 2.452 -9.421 1.00 96.62 76 GLU A C 1
ATOM 564 O O . GLU A 1 76 ? 6.139 2.533 -9.761 1.00 96.62 76 GLU A O 1
ATOM 569 N N . LYS A 1 77 ? 4.533 2.871 -8.221 1.00 97.75 77 LYS A N 1
ATOM 570 C CA . LYS A 1 77 ? 5.422 3.470 -7.214 1.00 97.75 77 LYS A CA 1
ATOM 571 C C . LYS A 1 77 ? 6.450 2.485 -6.654 1.00 97.75 77 LYS A C 1
ATOM 573 O O . LYS A 1 77 ? 7.577 2.888 -6.381 1.00 97.75 77 LYS A O 1
ATOM 578 N N . MET A 1 78 ? 6.143 1.190 -6.587 1.00 96.44 78 MET A N 1
ATOM 579 C CA . MET A 1 78 ? 7.144 0.157 -6.271 1.00 96.44 78 MET A CA 1
ATOM 580 C C . MET A 1 78 ? 8.257 0.060 -7.327 1.00 96.44 78 MET A C 1
ATOM 582 O O . MET A 1 78 ? 9.351 -0.411 -7.036 1.00 96.44 78 MET A O 1
ATOM 586 N N . GLY A 1 79 ? 8.002 0.522 -8.553 1.00 95.62 79 GLY A N 1
ATOM 587 C CA . GLY A 1 79 ? 8.988 0.597 -9.629 1.00 95.62 79 GLY A CA 1
ATOM 588 C C . GLY A 1 79 ? 9.687 1.950 -9.777 1.00 95.62 79 GLY A C 1
ATOM 589 O O . GLY A 1 79 ? 10.425 2.125 -10.752 1.00 95.62 79 GLY A O 1
ATOM 590 N N . ASP A 1 80 ? 9.444 2.904 -8.873 1.00 96.56 80 ASP A N 1
ATOM 591 C CA . ASP A 1 80 ? 9.939 4.278 -8.988 1.00 96.56 80 ASP A CA 1
ATOM 592 C C . ASP A 1 80 ? 11.477 4.330 -8.970 1.00 96.56 80 ASP A C 1
ATOM 594 O O . ASP A 1 80 ? 12.151 3.497 -8.351 1.00 96.56 80 ASP A O 1
ATOM 598 N N . SER A 1 81 ? 12.066 5.309 -9.658 1.00 94.12 81 SER A N 1
ATOM 599 C CA . SER A 1 81 ? 13.521 5.485 -9.678 1.00 94.12 81 SER A CA 1
ATOM 600 C C . SER A 1 81 ? 14.057 5.923 -8.312 1.00 94.12 81 SER A C 1
ATOM 602 O O . SER A 1 81 ? 15.179 5.562 -7.950 1.00 94.12 81 SER A O 1
ATOM 604 N N . LYS A 1 82 ? 13.242 6.624 -7.517 1.00 92.19 82 LYS A N 1
ATOM 605 C CA . LYS A 1 82 ? 13.604 7.141 -6.196 1.00 92.19 82 LYS A CA 1
ATOM 606 C C . LYS A 1 82 ? 13.323 6.105 -5.110 1.00 92.19 82 LYS A C 1
ATOM 608 O O . LYS A 1 82 ? 12.181 5.694 -4.914 1.00 92.19 82 LYS A O 1
ATOM 613 N N . LEU A 1 83 ? 14.362 5.731 -4.360 1.00 91.81 83 LEU A N 1
ATOM 614 C CA . LEU A 1 83 ? 14.248 4.788 -3.240 1.00 91.81 83 LEU A CA 1
ATOM 615 C C . LEU A 1 83 ? 13.181 5.207 -2.204 1.00 91.81 83 LEU A C 1
ATOM 617 O O . LEU A 1 83 ? 12.331 4.370 -1.911 1.00 91.81 83 LEU A O 1
ATOM 621 N N . PRO A 1 84 ? 13.094 6.481 -1.760 1.00 94.50 84 PRO A N 1
ATOM 622 C CA . PRO A 1 84 ? 12.095 6.872 -0.760 1.00 94.50 84 PRO A CA 1
ATOM 623 C C . PRO A 1 84 ? 10.636 6.683 -1.201 1.00 94.50 84 PRO A C 1
ATOM 625 O O . PRO A 1 84 ? 9.747 6.536 -0.363 1.00 94.50 84 PRO A O 1
ATOM 628 N N . SER A 1 85 ? 10.364 6.705 -2.510 1.00 96.19 85 SER A N 1
ATOM 629 C CA . SER A 1 85 ? 9.032 6.415 -3.055 1.00 96.19 85 SER A CA 1
ATOM 630 C C . SER A 1 85 ? 8.737 4.915 -3.044 1.00 96.19 85 SER A C 1
ATOM 632 O O . SER A 1 85 ? 7.617 4.521 -2.728 1.00 96.19 85 SER A O 1
ATOM 634 N N . ARG A 1 86 ? 9.742 4.078 -3.333 1.00 96.62 86 ARG A N 1
ATOM 635 C CA . ARG A 1 86 ? 9.615 2.616 -3.266 1.00 96.62 86 ARG A CA 1
ATOM 636 C C . ARG A 1 86 ? 9.438 2.112 -1.835 1.00 96.62 86 ARG A C 1
ATOM 638 O O . ARG A 1 86 ? 8.637 1.207 -1.611 1.00 96.62 86 ARG A O 1
ATOM 645 N N . GLU A 1 87 ? 10.143 2.709 -0.878 1.00 96.69 87 GLU A N 1
ATOM 646 C CA . GLU A 1 87 ? 10.003 2.408 0.553 1.00 96.69 87 GLU A CA 1
ATOM 647 C C . GLU A 1 87 ? 8.594 2.751 1.044 1.00 96.69 87 GLU A C 1
ATOM 649 O O . GLU A 1 87 ? 7.896 1.872 1.534 1.00 96.69 87 GLU A O 1
ATOM 654 N N . ALA A 1 88 ? 8.108 3.970 0.779 1.00 98.12 88 ALA A N 1
ATOM 655 C CA . ALA A 1 88 ? 6.749 4.366 1.161 1.00 98.12 88 ALA A CA 1
ATOM 656 C C . ALA A 1 88 ? 5.658 3.483 0.516 1.00 98.12 88 ALA A C 1
ATOM 658 O O . ALA A 1 88 ? 4.634 3.202 1.134 1.00 98.12 88 ALA A O 1
ATOM 659 N N . ALA A 1 89 ? 5.872 3.023 -0.722 1.00 98.50 89 ALA A N 1
ATOM 660 C CA . ALA A 1 89 ? 4.980 2.069 -1.380 1.00 98.50 89 ALA A CA 1
ATOM 661 C C . ALA A 1 89 ? 5.014 0.694 -0.690 1.00 98.50 89 ALA A C 1
ATOM 663 O O . ALA A 1 89 ? 3.980 0.060 -0.498 1.00 98.50 89 ALA A O 1
ATOM 664 N N . THR A 1 90 ? 6.200 0.247 -0.284 1.00 97.88 90 THR A N 1
ATOM 665 C CA . THR A 1 90 ? 6.374 -1.014 0.443 1.00 97.88 90 THR A CA 1
ATOM 666 C C . THR A 1 90 ? 5.664 -0.975 1.791 1.00 97.88 90 THR A C 1
ATOM 668 O O . THR A 1 90 ? 4.938 -1.912 2.109 1.00 97.88 90 THR A O 1
ATOM 671 N N . ASP A 1 91 ? 5.786 0.127 2.530 1.00 98.25 91 ASP A N 1
ATOM 672 C CA . ASP A 1 91 ? 5.094 0.317 3.807 1.00 98.25 91 ASP A CA 1
ATOM 673 C C . ASP A 1 91 ? 3.571 0.217 3.644 1.00 98.25 91 ASP A C 1
ATOM 675 O O . ASP A 1 91 ? 2.914 -0.512 4.386 1.00 98.25 91 ASP A O 1
ATOM 679 N N . LEU A 1 92 ? 3.004 0.885 2.631 1.00 98.56 92 LEU A N 1
ATOM 680 C CA . LEU A 1 92 ? 1.571 0.796 2.335 1.00 98.56 92 LEU A CA 1
ATOM 681 C C . LEU A 1 92 ? 1.143 -0.642 1.998 1.00 98.56 92 LEU A C 1
ATOM 683 O O . LEU A 1 92 ? 0.117 -1.107 2.492 1.00 98.56 92 LEU A O 1
ATOM 687 N N . LEU A 1 93 ? 1.928 -1.366 1.194 1.00 98.06 93 LEU A N 1
ATOM 688 C CA . LEU A 1 93 ? 1.637 -2.764 0.864 1.00 98.06 93 LEU A CA 1
ATOM 689 C C . LEU A 1 93 ? 1.659 -3.665 2.109 1.00 98.06 93 LEU A C 1
ATOM 691 O O . LEU A 1 93 ? 0.781 -4.511 2.260 1.00 98.06 93 LEU A O 1
ATOM 695 N N . LEU A 1 94 ? 2.617 -3.466 3.018 1.00 96.88 94 LEU A N 1
ATOM 696 C CA . LEU A 1 94 ? 2.693 -4.216 4.274 1.00 96.88 94 LEU A CA 1
ATOM 697 C C . LEU A 1 94 ? 1.476 -3.966 5.166 1.00 96.88 94 LEU A C 1
ATOM 699 O O . LEU A 1 94 ? 0.951 -4.910 5.751 1.00 96.88 94 LEU A O 1
ATOM 703 N N . VAL A 1 95 ? 0.998 -2.721 5.249 1.00 97.50 95 VAL A N 1
ATOM 704 C CA . VAL A 1 95 ? -0.228 -2.384 5.993 1.00 97.50 95 VAL A CA 1
ATOM 705 C C . VAL A 1 95 ? -1.447 -3.075 5.382 1.00 97.50 95 VAL A C 1
ATOM 707 O O . VAL A 1 95 ? -2.297 -3.601 6.096 1.00 97.50 95 VAL A O 1
ATOM 710 N N . PHE A 1 96 ? -1.522 -3.126 4.056 1.00 97.44 96 PHE A N 1
ATOM 711 C CA . PHE A 1 96 ? -2.570 -3.857 3.359 1.00 97.44 96 PHE A CA 1
ATOM 712 C C . PHE A 1 96 ? -2.518 -5.364 3.650 1.00 97.44 96 PHE A C 1
ATOM 714 O O . PHE A 1 96 ? -3.550 -5.945 3.985 1.00 97.44 96 PHE A O 1
ATOM 721 N N . MET A 1 97 ? -1.339 -5.991 3.591 1.00 96.00 97 MET A N 1
ATOM 722 C CA . MET A 1 97 ? -1.160 -7.406 3.952 1.00 96.00 97 MET A CA 1
ATOM 723 C C . MET A 1 97 ? -1.558 -7.679 5.407 1.00 96.00 97 MET A C 1
ATOM 725 O O . MET A 1 97 ? -2.171 -8.703 5.692 1.00 96.00 97 MET A O 1
ATOM 729 N N . ASP A 1 98 ? -1.238 -6.752 6.313 1.00 94.00 98 ASP A N 1
ATOM 730 C CA . ASP A 1 98 ? -1.595 -6.816 7.730 1.00 94.00 98 ASP A CA 1
ATOM 731 C C . ASP A 1 98 ? -3.125 -6.783 7.922 1.00 94.00 98 ASP A C 1
ATOM 733 O O . ASP A 1 98 ? -3.674 -7.627 8.632 1.00 94.00 98 ASP A O 1
ATOM 737 N N . LYS A 1 99 ? -3.822 -5.860 7.244 1.00 94.94 99 LYS A N 1
ATOM 738 C CA . LYS A 1 99 ? -5.270 -5.624 7.398 1.00 94.94 99 LYS A CA 1
ATOM 739 C C . LYS A 1 99 ? -6.167 -6.594 6.636 1.00 94.94 99 LYS A C 1
ATOM 741 O O . LYS A 1 99 ? -7.231 -6.950 7.132 1.00 94.94 99 LYS A O 1
ATOM 746 N N . LEU A 1 100 ? -5.782 -6.968 5.418 1.00 94.56 100 LEU A N 1
ATOM 747 C CA . LEU A 1 100 ? -6.607 -7.776 4.510 1.00 94.56 100 LEU A CA 1
ATOM 748 C C . LEU A 1 100 ? -6.138 -9.233 4.410 1.00 94.56 100 LEU A C 1
ATOM 750 O O . LEU A 1 100 ? -6.838 -10.059 3.826 1.00 94.56 100 LEU A O 1
ATOM 754 N N . GLY A 1 101 ? -4.968 -9.546 4.968 1.00 92.56 101 GLY A N 1
ATOM 755 C CA . GLY A 1 101 ? -4.315 -10.842 4.837 1.00 92.56 101 GLY A CA 1
ATOM 756 C C . GLY A 1 101 ? -3.502 -10.946 3.547 1.00 92.56 101 GLY A C 1
ATOM 757 O O . GLY A 1 101 ? -3.957 -10.577 2.461 1.00 92.56 101 GLY A O 1
ATOM 758 N N . MET A 1 102 ? -2.290 -11.496 3.654 1.00 92.88 102 MET A N 1
ATOM 759 C CA . MET A 1 102 ? -1.363 -11.651 2.527 1.00 92.88 102 MET A CA 1
ATOM 760 C C . MET A 1 102 ? -1.932 -12.525 1.398 1.00 92.88 102 MET A C 1
ATOM 762 O O . MET A 1 102 ? -1.667 -12.270 0.222 1.00 92.88 102 MET A O 1
ATOM 766 N N . SER A 1 103 ? -2.743 -13.528 1.745 1.00 91.00 103 SER A N 1
ATOM 767 C CA . SER A 1 103 ? -3.403 -14.432 0.794 1.00 91.00 103 SER A CA 1
ATOM 768 C C . SER A 1 103 ? -4.258 -13.680 -0.226 1.00 91.00 103 SER A C 1
ATOM 770 O O . SER A 1 103 ? -4.167 -13.960 -1.418 1.00 91.00 103 SER A O 1
ATOM 772 N N . SER A 1 104 ? -4.992 -12.648 0.207 1.00 91.44 104 SER A N 1
ATOM 773 C CA . SER A 1 104 ? -5.868 -11.834 -0.655 1.00 91.44 104 SER A CA 1
ATOM 774 C C . SER A 1 104 ? -5.130 -11.062 -1.761 1.00 91.44 104 SER A C 1
ATOM 776 O O . SER A 1 104 ? -5.745 -10.554 -2.700 1.00 91.44 104 SER A O 1
ATOM 778 N N . MET A 1 105 ? -3.803 -10.960 -1.660 1.00 93.00 105 MET A N 1
ATOM 779 C CA . MET A 1 105 ? -2.956 -10.185 -2.568 1.00 93.00 105 MET A CA 1
ATOM 780 C C . MET A 1 105 ? -2.024 -11.071 -3.384 1.00 93.00 105 MET A C 1
ATOM 782 O O . MET A 1 105 ? -1.403 -10.585 -4.329 1.00 93.00 105 MET A O 1
ATOM 786 N N . MET A 1 106 ? -1.921 -12.356 -3.044 1.00 90.69 106 MET A N 1
ATOM 787 C CA . MET A 1 106 ? -0.869 -13.228 -3.548 1.00 90.69 106 MET A CA 1
ATOM 788 C C . MET A 1 106 ? -0.896 -13.372 -5.070 1.00 90.69 106 MET A C 1
ATOM 790 O O . MET A 1 106 ? 0.147 -13.245 -5.705 1.00 90.69 106 MET A O 1
ATOM 794 N N . ASP A 1 107 ? -2.073 -13.522 -5.678 1.00 91.75 107 ASP A N 1
ATOM 795 C CA . ASP A 1 107 ? -2.194 -13.602 -7.140 1.00 91.75 107 ASP A CA 1
ATOM 796 C C . ASP A 1 107 ? -1.650 -12.346 -7.824 1.00 91.75 107 ASP A C 1
ATOM 798 O O . ASP A 1 107 ? -0.944 -12.410 -8.831 1.00 91.75 107 ASP A O 1
ATOM 802 N N . ARG A 1 108 ? -1.897 -11.177 -7.228 1.00 93.69 108 ARG A N 1
ATOM 803 C CA . ARG A 1 108 ? -1.382 -9.905 -7.741 1.00 93.69 108 ARG A CA 1
ATOM 804 C C . ARG A 1 108 ? 0.135 -9.801 -7.576 1.00 93.69 108 ARG A C 1
ATOM 806 O O . ARG A 1 108 ? 0.798 -9.279 -8.471 1.00 93.69 108 ARG A O 1
ATOM 813 N N . LEU A 1 109 ? 0.689 -10.313 -6.475 1.00 92.25 109 LEU A N 1
ATOM 814 C CA . LEU A 1 109 ? 2.137 -10.365 -6.235 1.00 92.25 109 LEU A CA 1
ATOM 815 C C . LEU A 1 109 ? 2.833 -11.329 -7.204 1.00 92.25 109 LEU A C 1
ATOM 817 O O . LEU A 1 109 ? 3.862 -10.970 -7.776 1.00 92.25 109 LEU A O 1
ATOM 821 N N . LYS A 1 110 ? 2.241 -12.503 -7.458 1.00 88.44 110 LYS A N 1
ATOM 822 C CA . LYS A 1 110 ? 2.717 -13.485 -8.445 1.00 88.44 110 LYS A CA 1
ATOM 823 C C . LYS A 1 110 ? 2.818 -12.870 -9.839 1.00 88.44 110 LYS A C 1
ATOM 825 O O . LYS A 1 110 ? 3.833 -13.032 -10.509 1.00 88.44 110 LYS A O 1
ATOM 830 N N . LEU A 1 111 ? 1.835 -12.068 -10.253 1.00 90.75 111 LEU A N 1
ATOM 831 C CA . LEU A 1 111 ? 1.885 -11.355 -11.537 1.00 90.75 111 LEU A CA 1
ATOM 832 C C . LEU A 1 111 ? 3.035 -10.336 -11.625 1.00 90.75 111 LEU A C 1
ATOM 834 O O . LEU A 1 111 ? 3.520 -10.040 -12.720 1.00 90.75 111 LEU A O 1
ATOM 838 N N . CYS A 1 112 ? 3.517 -9.812 -10.494 1.00 90.50 112 CYS A N 1
ATOM 839 C CA . CYS A 1 112 ? 4.673 -8.918 -10.486 1.00 90.50 112 CYS A CA 1
ATOM 840 C C . CYS A 1 112 ? 5.996 -9.639 -10.782 1.00 90.50 112 CYS A C 1
ATOM 842 O O . CYS A 1 112 ? 6.951 -8.969 -11.172 1.00 90.50 112 CYS A O 1
ATOM 844 N N . ALA A 1 113 ? 6.059 -10.973 -10.685 1.00 83.38 113 ALA A N 1
ATOM 845 C CA . ALA A 1 113 ? 7.238 -11.765 -11.039 1.00 83.38 113 ALA A CA 1
ATOM 846 C C . ALA A 1 113 ? 7.723 -11.508 -12.475 1.00 83.38 113 ALA A C 1
ATOM 848 O O . ALA A 1 113 ? 8.925 -11.423 -12.719 1.00 83.38 113 ALA A O 1
ATOM 849 N N . GLY A 1 114 ? 6.785 -11.340 -13.412 1.00 83.06 114 GLY A N 1
ATOM 850 C CA . GLY A 1 114 ? 7.047 -11.072 -14.828 1.00 83.06 114 GLY A CA 1
ATOM 851 C C . GLY A 1 114 ? 7.002 -9.589 -15.208 1.00 83.06 114 GLY A C 1
ATOM 852 O O . GLY A 1 114 ? 6.947 -9.258 -16.391 1.00 83.06 114 GLY A O 1
ATOM 853 N N . HIS A 1 115 ? 6.977 -8.667 -14.240 1.00 91.31 115 HIS A N 1
ATOM 854 C CA . HIS A 1 115 ? 6.769 -7.250 -14.539 1.00 91.31 115 HIS A CA 1
ATOM 855 C C . HIS A 1 115 ? 7.922 -6.661 -15.365 1.00 91.31 115 HIS A C 1
ATOM 857 O O . HIS A 1 115 ? 9.088 -6.874 -15.040 1.00 91.31 115 HIS A O 1
ATOM 863 N N . LYS A 1 116 ? 7.624 -5.849 -16.391 1.00 91.56 116 LYS A N 1
ATOM 864 C CA . LYS A 1 116 ? 8.646 -5.255 -17.281 1.00 91.56 116 LYS A CA 1
ATOM 865 C C . LYS A 1 116 ? 9.688 -4.405 -16.540 1.00 91.56 116 LYS A C 1
ATOM 867 O O . LYS A 1 116 ? 10.872 -4.441 -16.865 1.00 91.56 116 LYS A O 1
ATOM 872 N N . ASN A 1 117 ? 9.262 -3.672 -15.509 1.00 91.19 117 ASN A N 1
ATOM 873 C CA . ASN A 1 117 ? 10.155 -2.865 -14.678 1.00 91.19 117 ASN A CA 1
ATOM 874 C C . ASN A 1 117 ? 10.827 -3.740 -13.611 1.00 91.19 117 ASN A C 1
ATOM 876 O O . ASN A 1 117 ? 10.149 -4.251 -12.718 1.00 91.19 117 ASN A O 1
ATOM 880 N N . TRP A 1 118 ? 12.154 -3.874 -13.690 1.00 90.06 118 TRP A N 1
ATOM 881 C CA . TRP A 1 118 ? 12.944 -4.698 -12.773 1.00 90.06 118 TRP A CA 1
ATOM 882 C C . TRP A 1 118 ? 12.882 -4.226 -11.320 1.00 90.06 118 TRP A C 1
ATOM 884 O O . TRP A 1 118 ? 12.883 -5.068 -10.428 1.00 90.06 118 TRP A O 1
ATOM 894 N N . ARG A 1 119 ? 12.735 -2.914 -11.090 1.00 92.56 119 ARG A N 1
ATOM 895 C CA . ARG A 1 119 ? 12.590 -2.354 -9.740 1.00 92.56 119 ARG A CA 1
ATOM 896 C C . ARG A 1 119 ? 11.298 -2.817 -9.087 1.00 92.56 119 ARG A C 1
ATOM 898 O O . ARG A 1 119 ? 11.312 -3.181 -7.924 1.00 92.56 119 ARG A O 1
ATOM 905 N N . THR A 1 120 ? 10.199 -2.881 -9.843 1.00 95.00 120 THR A N 1
ATOM 906 C CA . THR A 1 120 ? 8.931 -3.428 -9.333 1.00 95.00 120 THR A CA 1
ATOM 907 C C . THR A 1 120 ? 9.102 -4.887 -8.918 1.00 95.00 120 THR A C 1
ATOM 909 O O . THR A 1 120 ? 8.649 -5.260 -7.842 1.00 95.00 120 THR A O 1
ATOM 912 N N . ARG A 1 121 ? 9.775 -5.704 -9.747 1.00 90.56 121 ARG A N 1
ATOM 913 C CA . ARG A 1 121 ? 10.024 -7.121 -9.430 1.00 90.56 121 ARG A CA 1
ATOM 914 C C . ARG A 1 121 ? 10.792 -7.261 -8.118 1.00 90.56 121 ARG A C 1
ATOM 916 O O . ARG A 1 121 ? 10.375 -7.992 -7.232 1.00 90.56 121 ARG A O 1
ATOM 923 N N . GLU A 1 122 ? 11.887 -6.522 -7.988 1.00 86.50 122 GLU A N 1
ATOM 924 C CA . GLU A 1 122 ? 12.730 -6.523 -6.795 1.00 86.50 122 GLU A CA 1
ATOM 925 C C . GLU A 1 122 ? 11.989 -6.012 -5.555 1.00 86.50 122 GLU A C 1
ATOM 927 O O . GLU A 1 122 ? 12.016 -6.656 -4.510 1.00 86.50 122 GLU A O 1
ATOM 932 N N . GLN A 1 123 ? 11.283 -4.887 -5.669 1.00 92.88 123 GLN A N 1
ATOM 933 C CA . GLN A 1 123 ? 10.622 -4.259 -4.531 1.00 92.88 123 GLN A CA 1
ATOM 934 C C . GLN A 1 123 ? 9.481 -5.121 -3.972 1.00 92.88 123 GLN A C 1
ATOM 936 O O . GLN A 1 123 ? 9.221 -5.094 -2.773 1.00 92.88 123 GLN A O 1
ATOM 941 N N . ILE A 1 124 ? 8.822 -5.923 -4.813 1.00 92.06 124 ILE A N 1
ATOM 942 C CA . ILE A 1 124 ? 7.821 -6.903 -4.367 1.00 92.06 124 ILE A CA 1
ATOM 943 C C . ILE A 1 124 ? 8.466 -7.994 -3.507 1.00 92.06 124 ILE A C 1
ATOM 945 O O . ILE A 1 124 ? 7.907 -8.366 -2.479 1.00 92.06 124 ILE A O 1
ATOM 949 N N . LEU A 1 125 ? 9.664 -8.459 -3.871 1.00 87.75 125 LEU A N 1
ATOM 950 C CA . LEU A 1 125 ? 10.408 -9.427 -3.059 1.00 87.75 125 LEU A CA 1
ATOM 951 C C . LEU A 1 125 ? 10.853 -8.819 -1.729 1.00 87.75 125 LEU A C 1
ATOM 953 O O . LEU A 1 125 ? 10.760 -9.477 -0.697 1.00 87.75 125 LEU A O 1
ATOM 957 N N . VAL A 1 126 ? 11.272 -7.550 -1.736 1.00 88.12 126 VAL A N 1
ATOM 958 C CA . VAL A 1 126 ? 11.568 -6.806 -0.503 1.00 88.12 126 VAL A CA 1
ATOM 959 C C . VAL A 1 126 ? 10.327 -6.719 0.389 1.00 88.12 126 VAL A C 1
ATOM 961 O O . VAL A 1 126 ? 10.421 -7.002 1.580 1.00 88.12 126 VAL A O 1
ATOM 964 N N . ALA A 1 127 ? 9.158 -6.392 -0.166 1.00 93.69 127 ALA A N 1
ATOM 965 C CA . ALA A 1 127 ? 7.912 -6.336 0.598 1.00 93.69 127 ALA A CA 1
ATOM 966 C C . ALA A 1 127 ? 7.554 -7.692 1.223 1.00 93.69 127 ALA A C 1
ATOM 968 O O . ALA A 1 127 ? 7.206 -7.762 2.396 1.00 93.69 127 ALA A O 1
ATOM 969 N N . ILE A 1 128 ? 7.697 -8.779 0.465 1.00 90.44 128 ILE A N 1
ATOM 970 C CA . ILE A 1 128 ? 7.455 -10.140 0.957 1.00 90.44 128 ILE A CA 1
ATOM 971 C C . ILE A 1 128 ? 8.414 -10.500 2.088 1.00 90.44 128 ILE A C 1
ATOM 973 O O . ILE A 1 128 ? 7.984 -11.018 3.114 1.00 90.44 128 ILE A O 1
ATOM 977 N N . LEU A 1 129 ? 9.697 -10.174 1.935 1.00 84.88 129 LEU A N 1
ATOM 978 C CA . LEU A 1 129 ? 10.692 -10.404 2.973 1.00 84.88 129 LEU A CA 1
ATOM 979 C C . LEU A 1 129 ? 10.331 -9.679 4.270 1.00 84.88 129 LEU A C 1
ATOM 981 O O . LEU A 1 129 ? 10.379 -10.259 5.354 1.00 84.88 129 LEU A O 1
ATOM 985 N N . LEU A 1 130 ? 9.972 -8.402 4.158 1.00 88.94 130 LEU A N 1
ATOM 986 C CA . LEU A 1 130 ? 9.575 -7.597 5.304 1.00 88.94 130 LEU A CA 1
ATOM 987 C C . LEU A 1 130 ? 8.281 -8.124 5.933 1.00 88.94 130 LEU A C 1
ATOM 989 O O . LEU A 1 130 ? 8.176 -8.131 7.155 1.00 88.94 130 LEU A O 1
ATOM 993 N N . ALA A 1 131 ? 7.335 -8.630 5.137 1.00 91.00 131 ALA A N 1
ATOM 994 C CA . ALA A 1 131 ? 6.130 -9.283 5.643 1.00 91.00 131 ALA A CA 1
ATOM 995 C C . ALA A 1 131 ? 6.474 -10.549 6.439 1.00 91.00 131 ALA A C 1
ATOM 997 O O . ALA A 1 131 ? 6.001 -10.711 7.560 1.00 91.00 131 ALA A O 1
ATOM 998 N N . MET A 1 132 ? 7.358 -11.404 5.918 1.00 86.81 132 MET A N 1
ATOM 999 C CA . MET A 1 132 ? 7.839 -12.595 6.628 1.00 86.81 132 MET A CA 1
ATOM 1000 C C . MET A 1 132 ? 8.511 -12.240 7.957 1.00 86.81 132 MET A C 1
ATOM 1002 O O . MET A 1 132 ? 8.248 -12.878 8.973 1.00 86.81 132 MET A O 1
ATOM 1006 N N . GLN A 1 133 ? 9.340 -11.194 7.978 1.00 87.06 133 GLN A N 1
ATOM 1007 C CA . GLN A 1 133 ? 9.966 -10.710 9.212 1.00 87.06 133 GLN A CA 1
ATOM 1008 C C . GLN A 1 133 ? 8.929 -10.164 10.198 1.00 87.06 133 GLN A C 1
ATOM 1010 O O . GLN A 1 133 ? 8.984 -10.477 11.388 1.00 87.06 133 GLN A O 1
ATOM 1015 N N . ARG A 1 134 ? 7.971 -9.372 9.703 1.00 89.25 134 ARG A N 1
ATOM 1016 C CA . ARG A 1 134 ? 6.920 -8.734 10.503 1.00 89.25 134 ARG A CA 1
ATOM 1017 C C . ARG A 1 134 ? 5.954 -9.749 11.111 1.00 89.25 134 ARG A C 1
ATOM 1019 O O . ARG A 1 134 ? 5.526 -9.564 12.244 1.00 89.25 134 ARG A O 1
ATOM 1026 N N . PHE A 1 135 ? 5.629 -10.813 10.382 1.00 86.69 135 PHE A N 1
ATOM 1027 C CA . PHE A 1 135 ? 4.645 -11.819 10.784 1.00 86.69 135 PHE A CA 1
ATOM 1028 C C . PHE A 1 135 ? 5.273 -13.128 11.267 1.00 86.69 135 PHE A C 1
ATOM 1030 O O . PHE A 1 135 ? 4.568 -14.118 11.422 1.00 86.69 135 PHE A O 1
ATOM 1037 N N . ARG A 1 136 ? 6.581 -13.152 11.564 1.00 83.06 136 ARG A N 1
ATOM 1038 C CA . ARG A 1 136 ? 7.286 -14.382 11.977 1.00 83.06 136 ARG A CA 1
ATOM 1039 C C . ARG A 1 136 ? 6.641 -15.102 13.171 1.00 83.06 136 ARG A C 1
ATOM 1041 O O . ARG A 1 136 ? 6.801 -16.305 13.313 1.00 83.06 136 ARG A O 1
ATOM 1048 N N . GLY A 1 137 ? 5.987 -14.349 14.059 1.00 83.50 137 GLY A N 1
ATOM 1049 C CA . GLY A 1 137 ? 5.330 -14.870 15.262 1.00 83.50 137 GLY A CA 1
ATOM 1050 C C . GLY A 1 137 ? 3.894 -15.342 15.038 1.00 83.50 137 GLY A C 1
ATOM 1051 O O . GLY A 1 137 ? 3.298 -15.880 15.962 1.00 83.50 137 GLY A O 1
ATOM 1052 N N . ASP A 1 138 ? 3.343 -15.139 13.841 1.00 86.19 138 ASP A N 1
ATOM 1053 C CA . ASP A 1 138 ? 1.998 -15.571 13.468 1.00 86.19 138 ASP A CA 1
ATOM 1054 C C . ASP A 1 138 ? 1.983 -16.050 12.002 1.00 86.19 138 ASP A C 1
ATOM 1056 O O . ASP A 1 138 ? 1.613 -15.299 11.089 1.00 86.19 138 ASP A O 1
ATOM 1060 N N . PRO A 1 139 ? 2.415 -17.302 11.752 1.00 78.50 139 PRO A N 1
ATOM 1061 C CA . PRO A 1 139 ? 2.504 -17.865 10.407 1.00 78.50 139 PRO A CA 1
ATOM 1062 C C . PRO A 1 139 ? 1.176 -17.879 9.646 1.00 78.50 139 PRO A C 1
ATOM 1064 O O . PRO A 1 139 ? 1.197 -17.851 8.420 1.00 78.50 139 PRO A O 1
ATOM 1067 N N . ASN A 1 140 ? 0.028 -17.850 10.335 1.00 83.62 140 ASN A N 1
ATOM 1068 C CA . ASN A 1 140 ? -1.293 -17.822 9.697 1.00 83.62 140 ASN A CA 1
ATOM 1069 C C . ASN A 1 140 ? -1.547 -16.523 8.919 1.00 83.62 140 ASN A C 1
ATOM 1071 O O . ASN A 1 140 ? -2.419 -16.465 8.053 1.00 83.62 140 ASN A O 1
ATOM 1075 N N . ARG A 1 141 ? -0.779 -15.466 9.209 1.00 84.75 141 ARG A N 1
ATOM 1076 C CA . ARG A 1 141 ? -0.825 -14.201 8.460 1.00 84.75 141 ARG A CA 1
ATOM 1077 C C . ARG A 1 141 ? -0.014 -14.258 7.169 1.00 84.75 141 ARG A C 1
ATOM 1079 O O . ARG A 1 141 ? -0.182 -13.396 6.303 1.00 84.75 141 ARG A O 1
ATOM 1086 N N . LEU A 1 142 ? 0.855 -15.260 7.032 1.00 84.75 142 LEU A N 1
ATOM 1087 C CA . LEU A 1 142 ? 1.614 -15.533 5.821 1.00 84.75 142 LEU A CA 1
ATOM 1088 C C . LEU A 1 142 ? 0.830 -16.488 4.920 1.00 84.75 142 LEU A C 1
ATOM 1090 O O . LEU A 1 142 ? 0.192 -17.433 5.367 1.00 84.75 142 LEU A O 1
ATOM 1094 N N . CYS A 1 143 ? 0.909 -16.260 3.612 1.00 85.44 143 CYS A N 1
ATOM 1095 C CA . CYS A 1 143 ? 0.383 -17.192 2.619 1.00 85.44 143 CYS A CA 1
ATOM 1096 C C . CYS A 1 143 ? 1.518 -18.128 2.179 1.00 85.44 143 CYS A C 1
ATOM 1098 O O . CYS A 1 143 ? 2.127 -17.901 1.136 1.00 85.44 143 CYS A O 1
ATOM 1100 N N . LEU A 1 144 ? 1.847 -19.121 3.017 1.00 80.25 144 LEU A N 1
ATOM 1101 C CA . LEU A 1 144 ? 3.018 -19.995 2.834 1.00 80.25 144 LEU A CA 1
ATOM 1102 C C . LEU A 1 144 ? 3.018 -20.707 1.475 1.00 80.25 144 LEU A C 1
ATOM 1104 O O . LEU A 1 144 ? 4.012 -20.618 0.760 1.00 80.25 144 LEU A O 1
ATOM 1108 N N . ASP A 1 145 ? 1.896 -21.306 1.071 1.00 80.62 145 ASP A N 1
ATOM 1109 C CA . ASP A 1 145 ? 1.774 -21.964 -0.240 1.00 80.62 145 ASP A CA 1
ATOM 1110 C C . ASP A 1 145 ? 2.068 -20.988 -1.387 1.00 80.62 145 ASP A C 1
ATOM 1112 O O . ASP A 1 145 ? 2.848 -21.257 -2.299 1.00 80.62 145 ASP A O 1
ATOM 1116 N N . GLY A 1 146 ? 1.516 -19.778 -1.289 1.00 80.12 146 GLY A N 1
ATOM 1117 C CA . GLY A 1 146 ? 1.758 -18.717 -2.255 1.00 80.12 146 GLY A CA 1
ATOM 1118 C C . GLY A 1 146 ? 3.211 -18.240 -2.308 1.00 80.12 146 GLY A C 1
ATOM 1119 O O . GLY A 1 146 ? 3.686 -17.854 -3.378 1.00 80.12 146 GLY A O 1
ATOM 1120 N N . LEU A 1 147 ? 3.916 -18.265 -1.173 1.00 82.38 147 LEU A N 1
ATOM 1121 C CA . LEU A 1 147 ? 5.338 -17.932 -1.083 1.00 82.38 147 LEU A CA 1
ATOM 1122 C C . LEU A 1 147 ? 6.218 -18.992 -1.747 1.00 82.38 147 LEU A C 1
ATOM 1124 O O . LEU A 1 147 ? 7.172 -18.622 -2.432 1.00 82.38 147 LEU A O 1
ATOM 1128 N N . VAL A 1 148 ? 5.886 -20.275 -1.583 1.00 78.06 148 VAL A N 1
ATOM 1129 C CA . VAL A 1 148 ? 6.576 -21.385 -2.258 1.00 78.06 148 VAL A CA 1
ATOM 1130 C C . VAL A 1 148 ? 6.430 -21.247 -3.774 1.00 78.06 148 VAL A C 1
ATOM 1132 O O . VAL A 1 148 ? 7.435 -21.173 -4.479 1.00 78.06 148 VAL A O 1
ATOM 1135 N N . ASP A 1 149 ? 5.204 -21.050 -4.265 1.00 76.62 149 ASP A N 1
ATOM 1136 C CA . ASP A 1 149 ? 4.944 -20.816 -5.693 1.00 76.62 149 ASP A CA 1
ATOM 1137 C C . ASP A 1 149 ? 5.735 -19.614 -6.240 1.00 76.62 149 ASP A C 1
ATOM 1139 O O . ASP A 1 149 ? 6.269 -19.631 -7.351 1.00 76.62 149 ASP A O 1
ATOM 1143 N N . MET A 1 150 ? 5.807 -18.530 -5.461 1.00 77.44 150 MET A N 1
ATOM 1144 C CA . MET A 1 150 ? 6.577 -17.337 -5.813 1.00 77.44 150 MET A CA 1
ATOM 1145 C C . MET A 1 150 ? 8.077 -17.621 -5.890 1.00 77.44 150 MET A C 1
ATOM 1147 O O . MET A 1 150 ? 8.732 -17.143 -6.820 1.00 77.44 150 MET A O 1
ATOM 1151 N N . ALA A 1 151 ? 8.629 -18.383 -4.944 1.00 72.19 151 ALA A N 1
ATOM 1152 C CA . ALA A 1 151 ? 10.035 -18.774 -4.955 1.00 72.19 151 ALA A CA 1
ATOM 1153 C C . ALA A 1 151 ? 10.370 -19.586 -6.217 1.00 72.19 151 ALA A C 1
ATOM 1155 O O . ALA A 1 151 ? 11.362 -19.287 -6.892 1.00 72.19 151 ALA A O 1
ATOM 1156 N N . ASP A 1 152 ? 9.492 -20.510 -6.607 1.00 69.19 152 ASP A N 1
ATOM 1157 C CA . ASP A 1 152 ? 9.638 -21.310 -7.823 1.00 69.19 152 ASP A CA 1
ATOM 1158 C C . ASP A 1 152 ? 9.530 -20.465 -9.098 1.00 69.19 152 ASP A C 1
ATOM 1160 O O . ASP A 1 152 ? 10.329 -20.627 -10.026 1.00 69.19 152 ASP A O 1
ATOM 1164 N N . LEU A 1 153 ? 8.599 -19.507 -9.154 1.00 66.19 153 LEU A N 1
ATOM 1165 C CA . LEU A 1 153 ? 8.484 -18.568 -10.276 1.00 66.19 153 LEU A CA 1
ATOM 1166 C C . LEU A 1 153 ? 9.723 -17.681 -10.404 1.00 66.19 153 LEU A C 1
ATOM 1168 O O . LEU A 1 153 ? 10.211 -17.437 -11.511 1.00 66.19 153 LEU A O 1
ATOM 1172 N N . GLN A 1 154 ? 10.252 -17.207 -9.277 1.00 63.91 154 GLN A N 1
ATOM 1173 C CA . GLN A 1 154 ? 11.469 -16.412 -9.279 1.00 63.91 154 GLN A CA 1
ATOM 1174 C C . GLN A 1 154 ? 12.684 -17.248 -9.656 1.00 63.91 154 GLN A C 1
ATOM 1176 O O . GLN A 1 154 ? 13.548 -16.696 -10.331 1.00 63.91 154 GLN A O 1
ATOM 1181 N N . SER A 1 155 ? 12.731 -18.547 -9.316 1.00 59.81 155 SER A N 1
ATOM 1182 C CA . SER A 1 155 ? 13.832 -19.470 -9.645 1.00 59.81 155 SER A CA 1
ATOM 1183 C C . SER A 1 155 ? 14.230 -19.448 -11.121 1.00 59.81 155 SER A C 1
ATOM 1185 O O . SER A 1 155 ? 15.407 -19.328 -11.461 1.00 59.81 155 SER A O 1
ATOM 1187 N N . LYS A 1 156 ? 13.229 -19.394 -12.002 1.00 55.47 156 LYS A N 1
ATOM 1188 C CA . LYS A 1 156 ? 13.382 -19.322 -13.464 1.00 55.47 156 LYS A CA 1
ATOM 1189 C C . LYS A 1 156 ? 13.907 -17.965 -13.954 1.00 55.47 156 LYS A C 1
ATOM 1191 O O . LYS A 1 156 ? 14.397 -17.847 -15.075 1.00 55.47 156 LYS A O 1
ATOM 1196 N N . HIS A 1 157 ? 13.848 -16.941 -13.106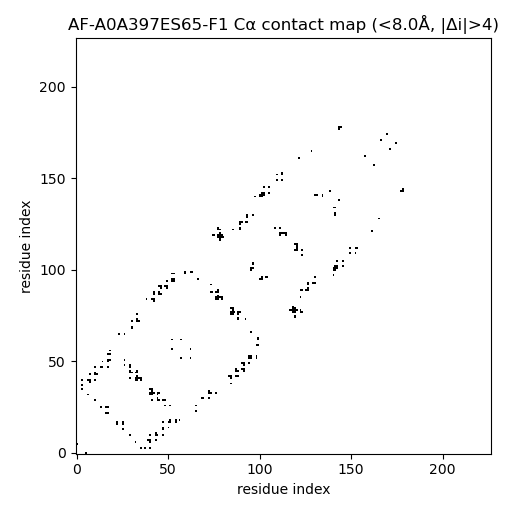 1.00 50.06 157 HIS A N 1
ATOM 1197 C CA . HIS A 1 157 ? 14.369 -15.595 -13.334 1.00 50.06 157 HIS A CA 1
ATOM 1198 C C . HIS A 1 157 ? 15.550 -15.243 -12.399 1.00 50.06 157 HIS A C 1
ATOM 1200 O O . HIS A 1 157 ? 15.979 -14.081 -12.383 1.00 50.06 157 HIS A O 1
ATOM 1206 N N . ILE A 1 158 ? 16.115 -16.217 -11.654 1.00 47.41 158 ILE A N 1
ATOM 1207 C CA . ILE A 1 158 ? 17.268 -16.039 -10.748 1.00 47.41 158 ILE A CA 1
ATOM 1208 C C . ILE A 1 158 ? 18.519 -15.717 -11.568 1.00 47.41 158 ILE A C 1
ATOM 1210 O O . ILE A 1 158 ? 19.350 -16.549 -11.910 1.00 47.41 158 ILE A O 1
ATOM 1214 N N . ARG A 1 159 ? 18.681 -14.428 -11.841 1.00 48.53 159 ARG A N 1
ATOM 1215 C CA . ARG A 1 159 ? 19.989 -13.770 -11.929 1.00 48.53 159 ARG A CA 1
ATOM 1216 C C . ARG A 1 159 ? 20.144 -12.675 -10.871 1.00 48.53 159 ARG A C 1
ATOM 1218 O O . ARG A 1 159 ? 21.181 -12.028 -10.812 1.00 48.53 159 ARG A O 1
ATOM 1225 N N . ASN A 1 160 ? 19.136 -12.465 -10.020 1.00 51.75 160 ASN A N 1
ATOM 1226 C CA . ASN A 1 160 ? 19.131 -11.363 -9.064 1.00 51.75 160 ASN A CA 1
ATOM 1227 C C . ASN A 1 160 ? 19.915 -11.700 -7.790 1.00 51.75 160 ASN A C 1
ATOM 1229 O O . ASN A 1 160 ? 19.520 -12.562 -7.007 1.00 51.75 160 ASN A O 1
ATOM 1233 N N . THR A 1 161 ? 20.986 -10.941 -7.558 1.00 48.38 161 THR A N 1
ATOM 1234 C CA . THR A 1 161 ? 21.810 -10.894 -6.336 1.00 48.38 161 THR A CA 1
ATOM 1235 C C . THR A 1 161 ? 20.977 -10.839 -5.046 1.00 48.38 161 THR A C 1
ATOM 1237 O O . THR A 1 161 ? 21.363 -11.419 -4.034 1.00 48.38 161 THR A O 1
ATOM 1240 N N . HIS A 1 162 ? 19.787 -10.236 -5.098 1.00 49.78 162 HIS A N 1
ATOM 1241 C CA . HIS A 1 162 ? 18.856 -10.161 -3.975 1.00 49.78 162 HIS A CA 1
ATOM 1242 C C . HIS A 1 162 ? 18.248 -11.515 -3.574 1.00 49.78 162 HIS A C 1
ATOM 1244 O O . HIS A 1 162 ? 18.121 -11.763 -2.383 1.00 49.78 162 HIS A O 1
ATOM 1250 N N . MET A 1 163 ? 17.982 -12.443 -4.507 1.00 52.03 163 MET A N 1
ATOM 1251 C CA . MET A 1 163 ? 17.524 -13.807 -4.163 1.00 52.03 163 MET A CA 1
ATOM 1252 C C . MET A 1 163 ? 18.613 -14.613 -3.445 1.00 52.03 163 MET A C 1
ATOM 1254 O O . MET A 1 163 ? 18.318 -15.383 -2.536 1.00 52.03 163 MET A O 1
ATOM 1258 N N . ARG A 1 164 ? 19.888 -14.381 -3.786 1.00 50.16 164 ARG A N 1
ATOM 1259 C CA . ARG A 1 164 ? 21.026 -14.964 -3.058 1.00 50.16 164 ARG A CA 1
ATOM 1260 C C . ARG A 1 164 ? 21.133 -14.421 -1.631 1.00 50.16 164 ARG A C 1
ATOM 1262 O O . ARG A 1 164 ? 21.371 -15.201 -0.717 1.00 50.16 164 ARG A O 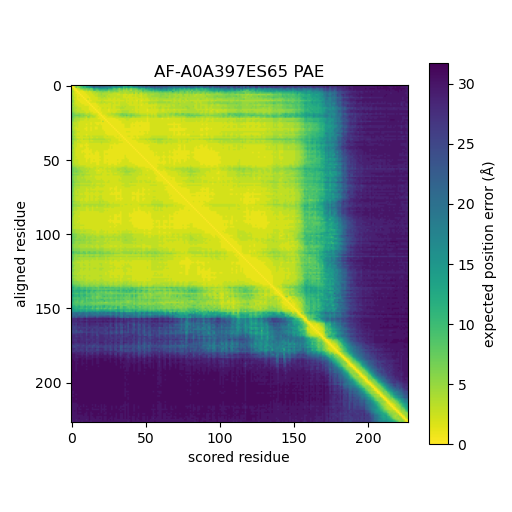1
ATOM 1269 N N . MET A 1 165 ? 20.890 -13.125 -1.417 1.00 51.50 165 MET A N 1
ATOM 1270 C CA . MET A 1 165 ? 20.786 -12.576 -0.056 1.00 51.50 165 MET A CA 1
ATOM 1271 C C . MET A 1 165 ? 19.563 -13.102 0.706 1.00 51.50 165 MET A C 1
ATOM 1273 O O . MET A 1 165 ? 19.663 -13.327 1.908 1.00 51.50 165 MET A O 1
ATOM 1277 N N . LEU A 1 166 ? 18.432 -13.315 0.023 1.00 51.56 166 LEU A N 1
ATOM 1278 C CA . LEU A 1 166 ? 17.209 -13.872 0.612 1.00 51.56 166 LEU A CA 1
ATOM 1279 C C . LEU A 1 166 ? 17.437 -15.301 1.128 1.00 51.56 166 LEU A C 1
ATOM 1281 O O . LEU A 1 166 ? 17.173 -15.571 2.296 1.00 51.56 166 LEU A O 1
ATOM 1285 N N . LEU A 1 167 ? 18.020 -16.175 0.303 1.00 52.84 167 LEU A N 1
ATOM 1286 C CA . LEU A 1 167 ? 18.382 -17.544 0.694 1.00 52.84 167 LEU A CA 1
ATOM 1287 C C . LEU A 1 167 ? 19.484 -17.572 1.766 1.00 52.84 167 LEU A C 1
ATOM 1289 O O . LEU A 1 167 ? 19.451 -18.407 2.662 1.00 52.84 167 LEU A O 1
ATOM 1293 N N . SER A 1 168 ? 20.433 -16.631 1.719 1.00 49.22 168 SER A N 1
ATOM 1294 C CA . SER A 1 168 ? 21.517 -16.536 2.704 1.00 49.22 168 SER A CA 1
ATOM 1295 C C . SER A 1 168 ? 21.069 -16.018 4.074 1.00 49.22 168 SER A C 1
ATOM 1297 O O . SER A 1 168 ? 21.751 -16.302 5.054 1.00 49.22 168 SER A O 1
ATOM 1299 N N . ARG A 1 169 ? 19.982 -15.237 4.166 1.00 49.53 169 ARG A N 1
ATOM 1300 C CA . ARG A 1 169 ? 19.477 -14.706 5.448 1.00 49.53 169 ARG A CA 1
ATOM 1301 C C . ARG A 1 169 ? 18.476 -15.617 6.146 1.00 49.53 169 ARG A C 1
ATOM 1303 O O . ARG A 1 169 ? 18.352 -15.510 7.359 1.00 49.53 169 ARG A O 1
ATOM 1310 N N . PHE A 1 170 ? 17.762 -16.452 5.398 1.00 52.69 170 PHE A N 1
ATOM 1311 C CA . PHE A 1 170 ? 16.751 -17.356 5.952 1.00 52.69 170 PHE A CA 1
ATOM 1312 C C . PHE A 1 170 ? 17.195 -18.818 5.952 1.00 52.69 170 PHE A C 1
ATOM 1314 O O . PHE A 1 170 ? 16.551 -19.632 6.589 1.00 52.69 170 PHE A O 1
ATOM 1321 N N . GLY A 1 171 ? 18.297 -19.169 5.284 1.00 45.59 171 GLY A N 1
ATOM 1322 C CA . GLY A 1 171 ? 18.651 -20.569 5.069 1.00 45.59 171 GLY A CA 1
ATOM 1323 C C . GLY A 1 171 ? 17.617 -21.258 4.170 1.00 45.59 171 GLY A C 1
ATOM 1324 O O . GLY A 1 171 ? 16.418 -20.991 4.216 1.00 45.59 171 GLY A O 1
ATOM 1325 N N . ALA A 1 172 ? 18.060 -22.170 3.310 1.00 49.34 172 ALA A N 1
ATOM 1326 C CA . ALA A 1 172 ? 17.118 -23.019 2.574 1.00 49.34 172 ALA A CA 1
ATOM 1327 C C . ALA A 1 172 ? 16.251 -23.872 3.534 1.00 49.34 172 ALA A C 1
ATOM 1329 O O . ALA A 1 172 ? 15.141 -24.279 3.189 1.00 49.34 172 ALA A O 1
ATOM 1330 N N . ASP A 1 173 ? 16.743 -24.084 4.758 1.00 49.06 173 ASP A N 1
ATOM 1331 C CA . ASP A 1 173 ? 16.149 -24.970 5.747 1.00 49.06 173 ASP A CA 1
ATOM 1332 C C . ASP A 1 173 ? 14.927 -24.363 6.463 1.00 49.06 173 ASP A C 1
ATOM 1334 O O . ASP A 1 173 ? 13.944 -25.088 6.635 1.00 49.06 173 ASP A O 1
ATOM 1338 N N . ASP A 1 174 ? 14.893 -23.054 6.775 1.00 50.19 174 ASP A N 1
ATOM 1339 C CA . ASP A 1 174 ? 13.754 -22.451 7.501 1.00 50.19 174 ASP A CA 1
ATOM 1340 C C . ASP A 1 174 ? 12.503 -22.278 6.635 1.00 50.19 174 ASP A C 1
ATOM 1342 O O . ASP A 1 174 ? 11.382 -22.427 7.117 1.00 50.19 174 ASP A O 1
ATOM 1346 N N . LEU A 1 175 ? 12.656 -22.018 5.331 1.00 50.03 175 LEU A N 1
ATOM 1347 C CA . LEU A 1 175 ? 11.498 -21.970 4.430 1.00 50.03 175 LEU A CA 1
ATOM 1348 C C . LEU A 1 175 ? 10.822 -23.347 4.340 1.00 50.03 175 LEU A C 1
ATOM 1350 O O . LEU A 1 175 ? 9.596 -23.457 4.338 1.00 50.03 175 LEU A O 1
ATOM 1354 N N . SER A 1 176 ? 11.639 -24.403 4.299 1.00 46.62 176 SER A N 1
ATOM 1355 C CA . SER A 1 176 ? 11.168 -25.786 4.232 1.00 46.62 176 SER A CA 1
ATOM 1356 C C . SER A 1 176 ? 10.599 -26.289 5.565 1.00 46.62 176 SER A C 1
ATOM 1358 O O . SER A 1 176 ? 9.752 -27.185 5.561 1.00 46.62 176 SER A O 1
ATOM 1360 N N . SER A 1 177 ? 11.049 -25.736 6.698 1.00 49.91 177 SER A N 1
ATOM 1361 C CA . SER A 1 177 ? 10.555 -26.075 8.035 1.00 49.91 177 SER A CA 1
ATOM 1362 C C . SER A 1 177 ? 9.234 -25.361 8.341 1.00 49.91 177 SER A C 1
ATOM 1364 O O . SER A 1 177 ? 8.311 -26.008 8.836 1.00 49.91 177 SER A O 1
ATOM 1366 N N . LEU A 1 178 ? 9.078 -24.089 7.941 1.00 49.41 178 LEU A N 1
ATOM 1367 C CA . LEU A 1 178 ? 7.796 -23.376 8.016 1.00 49.41 178 LEU A CA 1
ATOM 1368 C C . LEU A 1 178 ? 6.724 -24.036 7.138 1.00 49.41 178 LEU A C 1
ATOM 1370 O O . LEU A 1 178 ? 5.584 -24.175 7.576 1.00 49.41 178 LEU A O 1
ATOM 1374 N N . ALA A 1 179 ? 7.086 -24.492 5.934 1.00 46.59 179 ALA A N 1
ATOM 1375 C CA . ALA A 1 179 ? 6.168 -25.220 5.055 1.00 46.59 179 ALA A CA 1
ATOM 1376 C C . ALA A 1 179 ? 5.772 -26.597 5.630 1.00 46.59 179 ALA A C 1
ATOM 1378 O O . ALA A 1 179 ? 4.605 -26.981 5.578 1.00 46.59 179 ALA A O 1
ATOM 1379 N N . ARG A 1 180 ? 6.718 -27.329 6.243 1.00 44.75 180 ARG A N 1
ATOM 1380 C CA . ARG A 1 180 ? 6.453 -28.631 6.890 1.00 44.75 180 ARG A CA 1
ATOM 1381 C C . ARG A 1 180 ? 5.679 -28.526 8.208 1.00 44.75 180 ARG A C 1
ATOM 1383 O O . ARG A 1 180 ? 5.010 -29.482 8.583 1.00 44.75 180 ARG A O 1
ATOM 1390 N N . GLY A 1 181 ? 5.720 -27.384 8.893 1.00 41.09 181 GLY A N 1
ATOM 1391 C CA . GLY A 1 181 ? 4.932 -27.149 10.108 1.00 41.09 181 GLY A CA 1
ATOM 1392 C C . GLY A 1 181 ? 3.418 -27.054 9.866 1.00 41.09 181 GLY A C 1
ATOM 1393 O O . GLY A 1 181 ? 2.644 -27.296 10.788 1.00 41.09 181 GLY A O 1
ATOM 1394 N N . SER A 1 182 ? 2.985 -26.750 8.635 1.00 44.59 182 SER A N 1
ATOM 1395 C CA . SER A 1 182 ? 1.563 -26.617 8.271 1.00 44.59 182 SER A CA 1
ATOM 1396 C C . SER A 1 182 ? 0.878 -27.934 7.886 1.00 44.59 182 SER A C 1
ATOM 1398 O O . SER A 1 182 ? -0.347 -28.009 7.906 1.00 44.59 182 SER A O 1
ATOM 1400 N N . THR A 1 183 ? 1.622 -29.005 7.589 1.00 39.25 183 THR A N 1
ATOM 1401 C CA . THR A 1 183 ? 1.028 -30.310 7.233 1.00 39.25 183 THR A CA 1
ATOM 1402 C C . THR A 1 183 ? 0.760 -31.222 8.435 1.00 39.25 183 THR A C 1
ATOM 1404 O O . THR A 1 183 ? 0.231 -32.317 8.260 1.00 39.25 183 THR A O 1
ATOM 1407 N N . ALA A 1 184 ? 1.053 -30.784 9.666 1.00 42.78 184 ALA A N 1
ATOM 1408 C CA . ALA A 1 184 ? 0.881 -31.598 10.874 1.00 42.78 184 ALA A CA 1
ATOM 1409 C C . ALA A 1 184 ? -0.473 -31.430 11.599 1.00 42.78 184 ALA A C 1
ATOM 1411 O O . ALA A 1 184 ? -0.657 -32.004 12.670 1.00 42.78 184 ALA A O 1
ATOM 1412 N N . GLN A 1 185 ? -1.440 -30.689 11.045 1.00 43.53 185 GLN A N 1
ATOM 1413 C CA . GLN A 1 185 ? -2.807 -30.650 11.584 1.00 43.53 185 GLN A CA 1
ATOM 1414 C C . GLN A 1 185 ? -3.857 -30.713 10.475 1.00 43.53 185 GLN A C 1
ATOM 1416 O O . GLN A 1 185 ? -4.543 -29.743 10.177 1.00 43.53 185 GLN A O 1
ATOM 1421 N N . SER A 1 186 ? -4.023 -31.894 9.880 1.00 39.34 186 SER A N 1
ATOM 1422 C CA . SER A 1 186 ? -5.315 -32.285 9.319 1.00 39.34 186 SER A CA 1
ATOM 1423 C C . SER A 1 186 ? -5.442 -33.806 9.234 1.00 39.34 186 SER A C 1
ATOM 1425 O O . SER A 1 186 ? -4.623 -34.481 8.617 1.00 39.34 186 SER A O 1
ATOM 1427 N N . SER A 1 187 ? -6.537 -34.298 9.818 1.00 36.50 187 SER A N 1
ATOM 1428 C CA . SER A 1 187 ? -7.157 -35.627 9.704 1.00 36.50 187 SER A CA 1
ATOM 1429 C C . SER A 1 187 ? -6.666 -36.772 10.612 1.00 36.50 187 SER A C 1
ATOM 1431 O O . SER A 1 187 ? -5.808 -37.575 10.265 1.00 36.50 187 SER A O 1
ATOM 1433 N N . SER A 1 188 ? -7.348 -36.929 11.755 1.00 33.75 188 SER A N 1
ATOM 1434 C CA . SER A 1 188 ? -7.857 -38.223 12.254 1.00 33.75 188 SER A CA 1
ATOM 1435 C C . SER A 1 188 ? -9.006 -37.967 13.251 1.00 33.75 188 SER A C 1
ATOM 1437 O O . SER A 1 188 ? -8.803 -37.214 14.204 1.00 33.75 188 SER A O 1
ATOM 1439 N N . PRO A 1 189 ? -10.214 -38.533 13.062 1.00 42.47 189 PRO A N 1
ATOM 1440 C CA . PRO A 1 189 ? -11.298 -38.443 14.043 1.00 42.47 189 PRO A CA 1
ATOM 1441 C C . PRO A 1 189 ? -11.077 -39.449 15.191 1.00 42.47 189 PRO A C 1
ATOM 1443 O O . PRO A 1 189 ? -10.485 -40.505 14.961 1.00 42.47 189 PRO A O 1
ATOM 1446 N N . PRO A 1 190 ? -11.581 -39.200 16.415 1.00 35.69 190 PRO A N 1
ATOM 1447 C CA . PRO A 1 190 ? -11.570 -40.214 17.457 1.00 35.69 190 PRO A CA 1
ATOM 1448 C C . PRO A 1 190 ? -12.670 -41.245 17.178 1.00 35.69 190 PRO A C 1
ATOM 1450 O O . PRO A 1 190 ? -13.860 -40.999 17.372 1.00 35.69 190 PRO A O 1
ATOM 1453 N N . SER A 1 191 ? -12.271 -42.426 16.720 1.00 33.81 191 SER A N 1
ATOM 1454 C CA . SER A 1 191 ? -13.095 -43.629 16.750 1.00 33.81 191 SER A CA 1
ATOM 1455 C C . SER A 1 191 ? -13.062 -44.236 18.155 1.00 33.81 191 SER A C 1
ATOM 1457 O O . SER A 1 191 ? -12.120 -44.947 18.491 1.00 33.81 191 SER A O 1
ATOM 1459 N N . SER A 1 192 ? -14.109 -43.994 18.947 1.00 36.88 192 SER A N 1
ATOM 1460 C CA . SER A 1 192 ? -14.478 -44.850 20.079 1.00 36.88 192 SER A CA 1
ATOM 1461 C C . SER A 1 192 ? -15.949 -45.231 19.951 1.00 36.88 192 SER A C 1
ATOM 1463 O O . SER A 1 192 ? -16.840 -44.395 19.813 1.00 36.88 192 SER A O 1
ATOM 1465 N N . SER A 1 193 ? -16.160 -46.536 19.904 1.00 37.38 193 SER A N 1
ATOM 1466 C CA . SER A 1 193 ? -17.384 -47.248 19.571 1.00 37.38 193 SER A CA 1
ATOM 1467 C C . SER A 1 193 ? -18.547 -47.020 20.543 1.00 37.38 193 SER A C 1
ATOM 1469 O O . SER A 1 193 ? -18.390 -47.034 21.760 1.00 37.38 193 SER A O 1
ATOM 1471 N N . ARG A 1 194 ? -19.733 -46.905 19.935 1.00 35.56 194 ARG A N 1
ATOM 1472 C CA . ARG A 1 194 ? -21.098 -47.037 20.472 1.00 35.56 194 ARG A CA 1
ATOM 1473 C C . ARG A 1 194 ? -21.278 -48.122 21.546 1.00 35.56 194 ARG A C 1
ATOM 1475 O O . ARG A 1 194 ? -20.903 -49.267 21.321 1.00 35.56 194 ARG A O 1
ATOM 1482 N N . SER A 1 195 ? -22.128 -47.817 22.527 1.00 33.47 195 SER A N 1
ATOM 1483 C CA . SER A 1 195 ? -23.144 -48.761 23.020 1.00 33.47 195 SER A CA 1
ATOM 1484 C C . SER A 1 195 ? -24.396 -48.011 23.500 1.00 33.47 195 SER A C 1
ATOM 1486 O O . SER A 1 195 ? -24.313 -47.078 24.294 1.00 33.47 195 SER A O 1
ATOM 1488 N N . LEU A 1 196 ? -25.544 -48.401 22.935 1.00 43.81 196 LEU A N 1
ATOM 1489 C CA . LEU A 1 196 ? -26.907 -47.926 23.215 1.00 43.81 196 LEU A CA 1
ATOM 1490 C C . LEU A 1 196 ? -27.438 -48.493 24.549 1.00 43.81 196 LEU A C 1
ATOM 1492 O O . LEU A 1 196 ? -27.022 -49.589 24.924 1.00 43.81 196 LEU A O 1
ATOM 1496 N N . PRO A 1 197 ? -28.429 -47.854 25.199 1.00 40.91 197 PRO A N 1
ATOM 1497 C CA . PRO A 1 197 ? -29.268 -48.498 26.203 1.00 40.91 197 PRO A CA 1
ATOM 1498 C C . PRO A 1 197 ? -30.595 -48.986 25.590 1.00 40.91 197 PRO A C 1
ATOM 1500 O O . PRO A 1 197 ? -31.272 -48.246 24.877 1.00 40.91 197 PRO A O 1
ATOM 1503 N N . SER A 1 198 ? -31.010 -50.210 25.916 1.00 36.44 198 SER A N 1
ATOM 1504 C CA . SER A 1 198 ? -32.379 -50.702 25.696 1.00 36.44 198 SER A CA 1
ATOM 1505 C C . SER A 1 198 ? -32.876 -51.466 26.928 1.00 36.44 198 SER A C 1
ATOM 1507 O O . SER A 1 198 ? -32.161 -52.306 27.468 1.00 36.44 198 SER A O 1
ATOM 1509 N N . SER A 1 199 ? -34.090 -51.141 27.373 1.00 39.84 199 SER A N 1
ATOM 1510 C CA . SER A 1 199 ? -34.800 -51.669 28.554 1.00 39.84 199 SER A CA 1
ATOM 1511 C C . SER A 1 199 ? -35.337 -53.121 28.349 1.00 39.84 199 SER A C 1
ATOM 1513 O O . SER A 1 199 ? -35.137 -53.680 27.272 1.00 39.84 199 SER A O 1
ATOM 1515 N N . PRO A 1 200 ? -35.968 -53.773 29.361 1.00 51.69 200 PRO A N 1
ATOM 1516 C CA . PRO A 1 200 ? -35.804 -55.209 29.657 1.00 51.69 200 PRO A CA 1
ATOM 1517 C C . PRO A 1 200 ? -36.954 -56.124 29.181 1.00 51.69 200 PRO A C 1
ATOM 1519 O O . PRO A 1 200 ? -38.003 -55.638 28.756 1.00 51.69 200 PRO A O 1
ATOM 1522 N N . PRO A 1 201 ? -36.837 -57.449 29.425 1.00 42.19 201 PRO A N 1
ATOM 1523 C CA . PRO A 1 201 ? -37.989 -58.222 29.900 1.00 42.19 201 PRO A CA 1
ATOM 1524 C C . PRO A 1 201 ? -37.715 -59.170 31.094 1.00 42.19 201 PRO A C 1
ATOM 1526 O O . PRO A 1 201 ? -36.585 -59.437 31.493 1.00 42.19 201 PRO A O 1
ATOM 1529 N N . LYS A 1 202 ? -38.836 -59.624 31.674 1.00 34.31 202 LYS A N 1
ATOM 1530 C CA . LYS A 1 202 ? -39.071 -60.392 32.914 1.00 34.31 202 LYS A CA 1
ATOM 1531 C C . LYS A 1 202 ? -38.588 -61.862 32.920 1.00 34.31 202 LYS A C 1
ATOM 1533 O O . LYS A 1 202 ? -38.785 -62.571 31.946 1.00 34.31 202 LYS A O 1
ATOM 1538 N N . ALA A 1 203 ? -38.132 -62.278 34.113 1.00 35.72 203 ALA A N 1
ATOM 1539 C CA . ALA A 1 203 ? -38.350 -63.526 34.883 1.00 35.72 203 ALA A CA 1
ATOM 1540 C C . ALA A 1 203 ? -38.364 -64.925 34.213 1.00 35.72 203 ALA A C 1
ATOM 1542 O O . ALA A 1 203 ? -39.275 -65.227 33.454 1.00 35.72 203 ALA A O 1
ATOM 1543 N N . LEU A 1 204 ? -37.492 -65.835 34.690 1.00 34.69 204 LEU A N 1
ATOM 1544 C CA . LEU A 1 204 ? -37.832 -67.044 35.483 1.00 34.69 204 LEU A CA 1
ATOM 1545 C C . LEU A 1 204 ? -36.540 -67.758 35.976 1.00 34.69 204 LEU A C 1
ATOM 1547 O O . LEU A 1 204 ? -35.553 -67.820 35.253 1.00 34.69 204 LEU A O 1
ATOM 1551 N N . ALA A 1 205 ? -36.552 -68.269 37.213 1.00 40.34 205 ALA A N 1
ATOM 1552 C CA . ALA A 1 205 ? -35.509 -69.093 37.866 1.00 40.34 205 ALA A CA 1
ATOM 1553 C C . ALA A 1 205 ? -35.633 -70.597 37.464 1.00 40.34 205 ALA A C 1
ATOM 1555 O O . ALA A 1 205 ? -36.526 -70.877 36.661 1.00 40.34 205 ALA A O 1
ATOM 1556 N N . PRO A 1 206 ? -34.912 -71.600 38.044 1.00 47.84 206 PRO A N 1
ATOM 1557 C CA . PRO A 1 206 ? -33.781 -71.605 38.993 1.00 47.84 206 PRO A CA 1
ATOM 1558 C C . PRO A 1 206 ? -32.599 -72.567 38.628 1.00 47.84 206 PRO A C 1
ATOM 1560 O O . PRO A 1 206 ? -32.578 -73.207 37.584 1.00 47.84 206 PRO A O 1
ATOM 1563 N N . SER A 1 207 ? -31.628 -72.614 39.552 1.00 40.53 207 SER A N 1
ATOM 1564 C CA . SER A 1 207 ? -30.370 -73.382 39.750 1.00 40.53 207 SER A CA 1
ATOM 1565 C C . SER A 1 207 ? -30.346 -74.888 39.367 1.00 40.53 207 SER A C 1
ATOM 1567 O O . SER A 1 207 ? -31.418 -75.474 39.228 1.00 40.53 207 SER A O 1
ATOM 1569 N N . PRO A 1 208 ? -29.161 -75.561 39.273 1.00 48.50 208 PRO A N 1
ATOM 1570 C CA . PRO A 1 208 ? -28.348 -75.939 40.456 1.00 48.50 208 PRO A CA 1
ATOM 1571 C C . PRO A 1 208 ? -26.796 -75.946 40.291 1.00 48.50 208 PRO A C 1
ATOM 1573 O O . PRO A 1 208 ? -26.255 -76.035 39.194 1.00 48.50 208 PRO A O 1
ATOM 1576 N N . SER A 1 209 ? -26.080 -75.872 41.426 1.00 39.81 209 SER A N 1
ATOM 1577 C CA . SER A 1 209 ? -24.659 -76.278 41.651 1.00 39.81 209 SER A CA 1
ATOM 1578 C C . SER A 1 209 ? -24.546 -77.829 41.739 1.00 39.81 209 SER A C 1
ATOM 1580 O O . SER A 1 209 ? -25.619 -78.433 41.689 1.00 39.81 209 SER A O 1
ATOM 1582 N N . PRO A 1 210 ? -23.393 -78.544 41.933 1.00 49.22 210 PRO A N 1
ATOM 1583 C CA . PRO A 1 210 ? -22.046 -78.205 42.472 1.00 49.22 210 PRO A CA 1
ATOM 1584 C C . PRO A 1 210 ? -20.868 -78.769 41.601 1.00 49.22 210 PRO A C 1
ATOM 1586 O O . PRO A 1 210 ? -21.117 -79.298 40.529 1.00 49.22 210 PRO A O 1
ATOM 1589 N N . ALA A 1 211 ? -19.560 -78.602 41.860 1.00 40.12 211 ALA A N 1
ATOM 1590 C CA . ALA A 1 211 ? -18.719 -79.276 42.869 1.00 40.12 211 ALA A CA 1
ATOM 1591 C C . ALA A 1 211 ? -17.239 -78.831 42.684 1.00 40.12 211 ALA A C 1
ATOM 1593 O O . ALA A 1 211 ? -16.755 -78.739 41.561 1.00 40.12 211 ALA A O 1
ATOM 1594 N N . SER A 1 212 ? -16.575 -78.334 43.734 1.00 43.00 212 SER A N 1
ATOM 1595 C CA . SER A 1 212 ? -15.444 -78.942 44.474 1.00 43.00 212 SER A CA 1
ATOM 1596 C C . SER A 1 212 ? -14.298 -79.581 43.663 1.00 43.00 212 SER A C 1
ATOM 1598 O O . SER A 1 212 ? -14.477 -80.631 43.053 1.00 43.00 212 SER A O 1
ATOM 1600 N N . GLY A 1 213 ? -13.080 -79.045 43.813 1.00 40.44 213 GLY A N 1
ATOM 1601 C CA . GLY A 1 213 ? -11.831 -79.720 43.441 1.00 40.44 213 GLY A CA 1
ATOM 1602 C C . GLY A 1 213 ? -10.595 -78.920 43.872 1.00 40.44 213 GLY A C 1
ATOM 1603 O O . GLY A 1 213 ? -10.298 -77.887 43.285 1.00 40.44 213 GLY A O 1
ATOM 1604 N N . ASN A 1 214 ? -9.918 -79.382 44.927 1.00 52.12 214 ASN A N 1
ATOM 1605 C CA . ASN A 1 214 ? -8.672 -78.832 45.489 1.00 52.12 214 ASN A CA 1
ATOM 1606 C C . ASN A 1 214 ? -7.438 -79.045 44.567 1.00 52.12 214 ASN A C 1
ATOM 1608 O O . ASN A 1 214 ? -7.513 -79.857 43.643 1.00 52.12 214 ASN A O 1
ATOM 1612 N N . PRO A 1 215 ? -6.303 -78.347 44.808 1.00 58.50 215 PRO A N 1
ATOM 1613 C CA . PRO A 1 215 ? -5.202 -78.198 43.848 1.00 58.50 215 PRO A CA 1
ATOM 1614 C C . PRO A 1 215 ? -4.088 -79.258 44.011 1.00 58.50 215 PRO A C 1
ATOM 1616 O O . PRO A 1 215 ? -3.972 -79.850 45.086 1.00 58.50 215 PRO A O 1
ATOM 1619 N N . PRO A 1 216 ? -3.209 -79.457 43.005 1.00 66.94 216 PRO A N 1
ATOM 1620 C CA . PRO A 1 216 ? -1.956 -80.198 43.168 1.00 66.94 216 PRO A CA 1
ATOM 1621 C C . PRO A 1 216 ? -0.696 -79.293 43.307 1.00 66.94 216 PRO A C 1
ATOM 1623 O O . PRO A 1 216 ? -0.756 -78.102 42.998 1.00 66.94 216 PRO A O 1
ATOM 1626 N N . PRO A 1 217 ? 0.431 -79.848 43.815 1.00 62.59 217 PRO A N 1
ATOM 1627 C CA . PRO A 1 217 ? 1.511 -79.140 44.530 1.00 62.59 217 PRO A CA 1
ATOM 1628 C C . PRO A 1 217 ? 2.710 -78.714 43.644 1.00 62.59 217 PRO A C 1
ATOM 1630 O O . PRO A 1 217 ? 2.768 -79.099 42.475 1.00 62.59 217 PRO A O 1
ATOM 1633 N N . PRO A 1 218 ? 3.697 -77.953 44.178 1.00 60.97 218 PRO A N 1
ATOM 1634 C CA . PRO A 1 218 ? 4.872 -77.511 43.421 1.00 60.97 218 PRO A CA 1
ATOM 1635 C C . PRO A 1 218 ? 6.026 -78.533 43.477 1.00 60.97 218 PRO A C 1
ATOM 1637 O O . PRO A 1 218 ? 6.162 -79.239 44.480 1.00 60.97 218 PRO A O 1
ATOM 1640 N N . PRO A 1 219 ? 6.929 -78.568 42.478 1.00 61.72 219 PRO A N 1
ATOM 1641 C CA . PRO A 1 219 ? 8.240 -79.183 42.627 1.00 61.72 219 PRO A CA 1
ATOM 1642 C C . PRO A 1 219 ? 9.351 -78.156 42.901 1.00 61.72 219 PRO A C 1
ATOM 1644 O O . PRO A 1 219 ? 9.265 -76.977 42.563 1.00 61.72 219 PRO A O 1
ATOM 1647 N N . ALA A 1 220 ? 10.382 -78.663 43.572 1.00 49.59 220 ALA A N 1
ATOM 1648 C CA . ALA A 1 220 ? 11.377 -77.953 44.356 1.00 49.59 220 ALA A CA 1
ATOM 1649 C C . ALA A 1 220 ? 12.618 -77.457 43.587 1.00 49.59 220 ALA A C 1
ATOM 1651 O O . ALA A 1 220 ? 12.957 -77.906 42.496 1.00 49.59 220 ALA A O 1
ATOM 1652 N N . THR A 1 221 ? 13.304 -76.545 44.273 1.00 49.44 221 THR A N 1
ATOM 1653 C CA . THR A 1 221 ? 14.650 -75.980 44.103 1.00 49.44 221 THR A CA 1
ATOM 1654 C C . THR A 1 221 ? 15.750 -76.921 43.605 1.00 49.44 221 THR A C 1
ATOM 1656 O O . THR A 1 221 ? 15.850 -78.063 44.047 1.00 49.44 221 THR A O 1
ATOM 1659 N N . SER A 1 222 ? 16.712 -76.363 42.862 1.00 52.06 222 SER A N 1
ATOM 1660 C CA . SER A 1 222 ? 18.121 -76.780 42.915 1.00 52.06 222 SER A CA 1
ATOM 1661 C C . SER A 1 222 ? 19.058 -75.595 42.659 1.00 52.06 222 SER A C 1
ATOM 1663 O O . SER A 1 222 ? 18.978 -74.917 41.640 1.00 52.06 222 SER A O 1
ATOM 1665 N N . PHE A 1 223 ? 19.909 -75.367 43.655 1.00 43.25 223 PHE A N 1
ATOM 1666 C CA . PHE A 1 223 ? 21.078 -74.493 43.720 1.00 43.25 223 PHE A CA 1
ATOM 1667 C C . PHE A 1 223 ? 22.233 -75.008 42.845 1.00 43.25 223 PHE A C 1
ATOM 1669 O O . PHE A 1 223 ? 22.391 -76.219 42.731 1.00 43.25 223 PHE A O 1
ATOM 1676 N N . LEU A 1 224 ? 23.076 -74.088 42.356 1.00 50.72 224 LEU A N 1
ATOM 1677 C CA . LEU A 1 224 ? 24.551 -74.132 42.199 1.00 50.72 224 LEU A CA 1
ATOM 1678 C C . LEU A 1 224 ? 24.909 -72.993 41.223 1.00 50.72 224 LEU A C 1
ATOM 1680 O O . LEU A 1 224 ? 24.249 -72.834 40.208 1.00 50.72 224 LEU A O 1
ATOM 1684 N N . GLY A 1 225 ? 25.876 -72.113 41.445 1.00 41.75 225 GLY A N 1
ATOM 1685 C CA . GLY A 1 225 ? 27.088 -72.204 42.245 1.00 41.75 225 GLY A CA 1
ATOM 1686 C C . GLY A 1 225 ? 28.185 -71.545 41.408 1.00 41.75 225 GLY A C 1
ATOM 1687 O O . GLY A 1 225 ? 28.343 -71.874 40.238 1.00 41.75 225 GLY A O 1
ATOM 1688 N N . ALA A 1 226 ? 28.854 -70.559 41.993 1.00 42.38 226 ALA A N 1
ATOM 1689 C CA . ALA A 1 22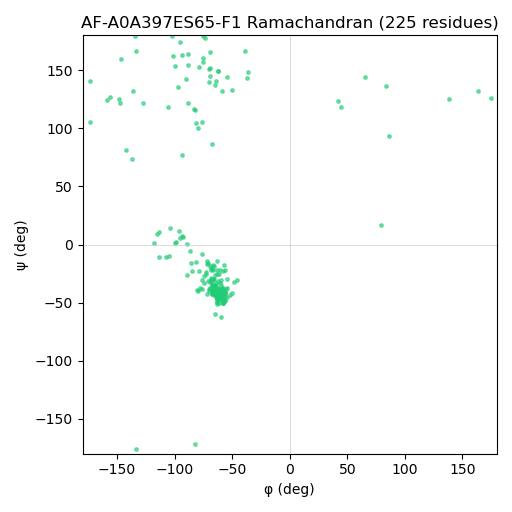6 ? 29.877 -69.737 41.367 1.00 42.38 226 ALA A CA 1
ATOM 1690 C C . ALA A 1 226 ? 31.113 -70.529 40.906 1.00 42.38 226 ALA A C 1
ATOM 1692 O O . ALA A 1 226 ? 31.526 -71.477 41.575 1.00 42.38 226 ALA A O 1
ATOM 1693 N N . ALA A 1 227 ? 31.735 -70.038 39.835 1.00 47.12 227 ALA A N 1
ATOM 1694 C CA . ALA A 1 227 ? 33.181 -69.925 39.667 1.00 47.12 227 ALA A CA 1
ATOM 1695 C C . ALA A 1 227 ? 33.458 -68.768 38.698 1.00 47.12 227 ALA A C 1
ATOM 1697 O O . ALA A 1 227 ? 32.757 -68.706 37.662 1.00 47.12 227 ALA A O 1
#

Organism: Aphanomyces astaci (NCBI:txid112090)